Protein AF-A0A512NEH2-F1 (afdb_monomer_lite)

Sequence (293 aa):
MADIRLRAPLIRDGVRAAGVTNFAEALAQVFEDASITDDQGTSSPLAARLKNVLQTSADSFLPRMSHFSGIFADWTDNSGNGRRGDNGFKAYFQDFPKWPGSSMQVGHFMTAVDMGFQPSKLYNFVEGQKRLMLQPFYPGFRLPPLPDADSTTQPNWWTFGEVECVQLIVAHEQVPDSGVYGQEPTFWNMLTTLLAGVTQTDLDNFRKAFVGLGGGPQHDAGQASVLLSGVNVGTGPGNSREDLLLSLFGFKFGSMVRKGELSAIADGGNWIRVNLVDQTFTPITTAPGTAWA

Secondary structure (DSSP, 8-state):
-B-HHHHHHHHHHHHHHTT---HHHHHHHHHH-TTBPP-S-SSSHHHHHHHHHHHHH--SSSTTS--TTGGGHHHH---SS---TTTTB-GGG--TTT-TT---HHHHHHHHHHHHH-HHHHHHHHHHHHHHHTSTTSTT--PPPPPPTT-TTS-TT--HHHHHHHHHHHHHHHSPPPSSSS-SS-SHHHHHHHHTT--HHHHHHHHHHHHHT-SSS---HHHHHHHHTTS---SSTT--HHHHHHHHHHHHHHHHHHHTSS-SHHHHHHHHHHHTB-TTSPP----TT----

Structure (mmCIF, N/CA/C/O backbone):
data_AF-A0A512NEH2-F1
#
_entry.id   AF-A0A512NEH2-F1
#
loop_
_atom_site.group_PDB
_atom_site.id
_atom_site.type_symbol
_atom_site.label_atom_id
_atom_site.label_alt_id
_atom_site.label_comp_id
_atom_site.label_asym_id
_atom_site.label_entity_id
_atom_site.label_seq_id
_atom_site.pdbx_PDB_ins_code
_atom_site.Cartn_x
_atom_site.Cartn_y
_atom_site.Cartn_z
_atom_site.occupancy
_atom_site.B_iso_or_equiv
_atom_site.auth_seq_id
_atom_site.auth_comp_id
_atom_site.auth_asym_id
_atom_site.auth_atom_id
_atom_site.pdbx_PDB_model_num
ATOM 1 N N . MET A 1 1 ? 15.618 8.431 -22.771 1.00 53.84 1 MET A N 1
ATOM 2 C CA . MET A 1 1 ? 15.030 7.687 -21.639 1.00 53.84 1 MET A CA 1
ATOM 3 C C . MET A 1 1 ? 13.677 8.299 -21.321 1.00 53.84 1 MET A C 1
ATOM 5 O O . MET A 1 1 ? 13.505 9.477 -21.622 1.00 53.84 1 MET A O 1
ATOM 9 N N . ALA A 1 2 ? 12.719 7.517 -20.826 1.00 63.38 2 ALA A N 1
ATOM 10 C CA . ALA A 1 2 ? 11.322 7.937 -20.704 1.00 63.38 2 ALA A CA 1
ATOM 11 C C . ALA A 1 2 ? 10.872 8.020 -19.236 1.00 63.38 2 ALA A C 1
ATOM 13 O O . ALA A 1 2 ? 11.328 7.250 -18.398 1.00 63.38 2 ALA A O 1
ATOM 14 N N . ASP A 1 3 ? 9.961 8.949 -18.947 1.00 82.62 3 ASP A N 1
ATOM 15 C CA . ASP A 1 3 ? 9.284 9.070 -17.650 1.00 82.62 3 ASP A CA 1
ATOM 16 C C . ASP A 1 3 ? 8.296 7.900 -17.451 1.00 82.62 3 ASP A C 1
ATOM 18 O O . ASP A 1 3 ? 7.699 7.400 -18.410 1.00 82.62 3 ASP A O 1
ATOM 22 N N . ILE A 1 4 ? 8.080 7.497 -16.199 1.00 85.62 4 ILE A N 1
ATOM 23 C CA . ILE A 1 4 ? 7.019 6.586 -15.754 1.00 85.62 4 ILE A CA 1
ATOM 24 C C . ILE A 1 4 ? 5.663 6.972 -16.357 1.00 85.62 4 ILE A C 1
ATOM 26 O O . ILE A 1 4 ? 4.936 6.084 -16.797 1.00 85.62 4 ILE A O 1
ATOM 30 N N . ARG A 1 5 ? 5.344 8.273 -16.469 1.00 83.06 5 ARG A N 1
ATOM 31 C CA . ARG A 1 5 ? 4.089 8.747 -17.100 1.00 83.06 5 ARG A CA 1
ATOM 32 C C . ARG A 1 5 ? 3.915 8.274 -18.542 1.00 83.06 5 ARG A C 1
ATOM 34 O O . ARG A 1 5 ? 2.791 8.076 -18.988 1.00 83.06 5 ARG A O 1
ATOM 41 N N . LEU A 1 6 ? 5.017 8.107 -19.271 1.00 84.94 6 LEU A N 1
ATOM 42 C CA . LEU A 1 6 ? 5.015 7.639 -20.657 1.00 84.94 6 LEU A CA 1
ATOM 43 C C . LEU A 1 6 ? 5.086 6.113 -20.738 1.00 84.94 6 LEU A C 1
ATOM 45 O O . LEU A 1 6 ? 4.498 5.515 -21.635 1.00 84.94 6 LEU A O 1
ATOM 49 N N . ARG A 1 7 ? 5.812 5.472 -19.816 1.00 87.06 7 ARG A N 1
ATOM 50 C CA . ARG A 1 7 ? 6.056 4.024 -19.845 1.00 87.06 7 ARG A CA 1
ATOM 51 C C . ARG A 1 7 ? 4.917 3.200 -19.265 1.00 87.06 7 ARG A C 1
ATOM 53 O O . ARG A 1 7 ? 4.575 2.181 -19.856 1.00 87.06 7 ARG A O 1
ATOM 60 N N . ALA A 1 8 ? 4.299 3.642 -18.172 1.00 84.31 8 ALA A N 1
ATOM 61 C CA . ALA A 1 8 ? 3.211 2.903 -17.535 1.00 84.31 8 ALA A CA 1
ATOM 62 C C . ALA A 1 8 ? 2.031 2.621 -18.494 1.00 84.31 8 ALA A C 1
ATOM 64 O O . ALA A 1 8 ? 1.600 1.468 -18.548 1.00 84.31 8 ALA A O 1
ATOM 65 N N . PRO A 1 9 ? 1.569 3.574 -19.337 1.00 84.06 9 PRO A N 1
ATOM 66 C CA . PRO A 1 9 ? 0.549 3.287 -20.349 1.00 84.06 9 PRO A CA 1
ATOM 67 C C . PRO A 1 9 ? 0.983 2.256 -21.403 1.00 84.06 9 PRO A C 1
ATOM 69 O O . PRO A 1 9 ? 0.176 1.425 -21.805 1.00 84.06 9 PRO A O 1
ATOM 72 N N . LEU A 1 10 ? 2.252 2.265 -21.827 1.00 85.56 10 LEU A N 1
ATOM 73 C CA . LEU A 1 10 ? 2.765 1.311 -22.820 1.00 85.56 10 LEU A CA 1
ATOM 74 C C . LEU A 1 10 ? 2.873 -0.106 -22.248 1.00 85.56 10 LEU A C 1
ATOM 76 O O . LEU A 1 10 ? 2.458 -1.066 -22.890 1.00 85.56 10 LEU A O 1
ATOM 80 N N . ILE A 1 11 ? 3.393 -0.233 -21.024 1.00 84.62 11 ILE A N 1
ATOM 81 C CA . ILE A 1 11 ? 3.458 -1.506 -20.292 1.00 84.62 11 ILE A CA 1
ATOM 82 C C . ILE A 1 11 ? 2.048 -2.070 -20.116 1.00 84.62 11 ILE A C 1
ATOM 84 O O . ILE A 1 11 ? 1.789 -3.231 -20.430 1.00 84.62 11 ILE A O 1
ATOM 88 N N . ARG A 1 12 ? 1.114 -1.218 -19.684 1.00 79.06 12 ARG A N 1
ATOM 89 C CA . ARG A 1 12 ? -0.307 -1.547 -19.564 1.00 79.06 12 ARG A CA 1
ATOM 90 C C . ARG A 1 12 ? -0.871 -2.105 -20.869 1.00 79.06 12 ARG A C 1
ATOM 92 O O . ARG A 1 12 ? -1.517 -3.153 -20.860 1.00 79.06 12 ARG A O 1
ATOM 99 N N . ASP A 1 13 ? -0.662 -1.403 -21.978 1.00 81.62 13 ASP A N 1
ATOM 100 C CA . ASP A 1 13 ? -1.218 -1.793 -23.272 1.00 81.62 13 ASP A CA 1
ATOM 101 C C . ASP A 1 13 ? -0.591 -3.098 -23.777 1.00 81.62 13 ASP A C 1
ATOM 103 O O . ASP A 1 13 ? -1.309 -3.952 -24.300 1.00 81.62 13 ASP A O 1
ATOM 107 N N . GLY A 1 14 ? 0.701 -3.316 -23.513 1.00 81.75 14 GLY A N 1
ATOM 108 C CA . GLY A 1 14 ? 1.386 -4.583 -23.765 1.00 81.75 14 GLY A CA 1
ATOM 109 C C . GLY A 1 14 ? 0.787 -5.753 -22.979 1.00 81.75 14 GLY A C 1
ATOM 110 O O . GLY A 1 14 ? 0.429 -6.772 -23.573 1.00 81.75 14 GLY A O 1
ATOM 111 N N . VAL A 1 15 ? 0.591 -5.591 -21.664 1.00 78.12 15 VAL A N 1
ATOM 112 C CA . VAL A 1 15 ? -0.048 -6.607 -20.805 1.00 78.12 15 VAL A CA 1
ATOM 113 C C . VAL A 1 15 ? -1.498 -6.867 -21.226 1.00 78.12 15 VAL A C 1
ATOM 115 O O . VAL A 1 15 ? -1.953 -8.007 -21.211 1.00 78.12 15 VAL A O 1
ATOM 118 N N . ARG A 1 16 ? -2.236 -5.844 -21.673 1.00 75.69 16 ARG A N 1
ATOM 119 C CA . ARG A 1 16 ? -3.608 -6.016 -22.173 1.00 75.69 16 ARG A CA 1
ATOM 120 C C . ARG A 1 16 ? -3.657 -6.739 -23.523 1.00 75.69 16 ARG A C 1
ATOM 122 O O . ARG A 1 16 ? -4.509 -7.609 -23.701 1.00 75.69 16 ARG A O 1
ATOM 129 N N . ALA A 1 17 ? -2.792 -6.379 -24.473 1.00 74.75 17 ALA A N 1
ATOM 130 C CA . ALA A 1 17 ? -2.746 -6.969 -25.819 1.00 74.75 17 ALA A CA 1
ATOM 131 C C . ALA A 1 17 ? -2.452 -8.476 -25.785 1.00 74.75 17 ALA A C 1
ATOM 133 O O . ALA A 1 17 ? -2.918 -9.243 -26.622 1.00 74.75 17 ALA A O 1
ATOM 134 N N . ALA A 1 18 ? -1.750 -8.891 -24.743 1.00 70.56 18 ALA A N 1
ATOM 135 C CA . ALA A 1 18 ? -1.498 -10.258 -24.340 1.00 70.56 18 ALA A CA 1
ATOM 136 C C . ALA A 1 18 ? -2.747 -11.086 -23.951 1.00 70.56 18 ALA A C 1
ATOM 138 O O . ALA A 1 18 ? -2.633 -12.271 -23.640 1.00 70.56 18 ALA A O 1
ATOM 139 N N . GLY A 1 19 ? -3.944 -10.490 -23.969 1.00 59.41 19 GLY A N 1
ATOM 140 C CA . GLY A 1 19 ? -5.216 -11.187 -23.770 1.00 59.41 19 GLY A CA 1
ATOM 141 C C . GLY A 1 19 ? -5.632 -11.359 -22.309 1.00 59.41 19 GLY A C 1
ATOM 142 O O . GLY A 1 19 ? -6.679 -11.947 -22.044 1.00 59.41 19 GLY A O 1
ATOM 143 N N . VAL A 1 20 ? -4.868 -10.817 -21.357 1.00 62.72 20 VAL A N 1
ATOM 144 C CA . VAL A 1 20 ? -5.143 -10.956 -19.924 1.00 62.72 20 VAL A CA 1
ATOM 145 C C . VAL A 1 20 ? -5.002 -9.602 -19.242 1.00 62.72 20 VAL A C 1
ATOM 147 O O . VAL A 1 20 ? -3.975 -8.941 -19.318 1.00 62.72 20 VAL A O 1
ATOM 150 N N . THR A 1 21 ? -6.048 -9.160 -18.552 1.00 70.25 21 THR A N 1
ATOM 151 C CA . THR A 1 21 ? -5.930 -7.995 -17.671 1.00 70.25 21 THR A CA 1
ATOM 152 C C . THR A 1 21 ? -5.259 -8.467 -16.383 1.00 70.25 21 THR A C 1
ATOM 154 O O . THR A 1 21 ? -5.909 -9.152 -15.607 1.00 70.25 21 THR A O 1
ATOM 157 N N . ASN A 1 22 ? -3.966 -8.182 -16.200 1.00 81.19 22 ASN A N 1
ATOM 158 C CA . ASN A 1 22 ? -3.220 -8.529 -14.989 1.00 81.19 22 ASN A CA 1
ATOM 159 C C . ASN A 1 22 ? -2.513 -7.290 -14.435 1.00 81.19 22 ASN A C 1
ATOM 161 O O . ASN A 1 22 ? -1.450 -6.884 -14.909 1.00 81.19 22 ASN A O 1
ATOM 165 N N . PHE A 1 23 ? -3.141 -6.680 -13.438 1.00 81.94 23 PHE A N 1
ATOM 166 C CA . PHE A 1 23 ? -2.682 -5.425 -12.862 1.00 81.94 23 PHE A CA 1
ATOM 167 C C . PHE A 1 23 ? -1.385 -5.570 -12.064 1.00 81.94 23 PHE A C 1
ATOM 169 O O . PHE A 1 23 ? -0.467 -4.763 -12.218 1.00 81.94 23 PHE A O 1
ATOM 176 N N . ALA A 1 24 ? -1.289 -6.628 -11.260 1.00 87.69 24 ALA A N 1
ATOM 177 C CA . ALA A 1 24 ? -0.095 -6.929 -10.485 1.00 87.69 24 ALA A CA 1
ATOM 178 C C . ALA A 1 24 ? 1.120 -7.199 -11.395 1.00 87.69 24 ALA A C 1
ATOM 180 O O . ALA A 1 24 ? 2.220 -6.737 -11.099 1.00 87.69 24 ALA A O 1
ATOM 181 N N . GLU A 1 25 ? 0.928 -7.857 -12.544 1.00 89.50 25 GLU A N 1
ATOM 182 C CA . GLU A 1 25 ? 2.005 -8.062 -13.521 1.00 89.50 25 GLU A CA 1
ATOM 183 C C . GLU A 1 25 ? 2.464 -6.752 -14.167 1.00 89.50 25 GLU A C 1
ATOM 185 O O . GLU A 1 25 ? 3.663 -6.504 -14.260 1.00 89.50 25 GLU A O 1
ATOM 190 N N . ALA A 1 26 ? 1.544 -5.888 -14.600 1.00 88.19 26 ALA A N 1
ATOM 191 C CA . ALA A 1 26 ? 1.947 -4.602 -15.168 1.00 88.19 26 ALA A CA 1
ATOM 192 C C . ALA A 1 26 ? 2.693 -3.741 -14.141 1.00 88.19 26 ALA A C 1
ATOM 194 O O . ALA A 1 26 ? 3.680 -3.096 -14.490 1.00 88.19 26 ALA A O 1
ATOM 195 N N . LEU A 1 27 ? 2.280 -3.773 -12.869 1.00 89.38 27 LEU A N 1
ATOM 196 C CA . LEU A 1 27 ? 3.028 -3.131 -11.793 1.00 89.38 27 LEU A CA 1
ATOM 197 C C . LEU A 1 27 ? 4.438 -3.731 -11.659 1.00 89.38 27 LEU A C 1
ATOM 199 O O . LEU A 1 27 ? 5.404 -2.972 -11.604 1.00 89.38 27 LEU A O 1
ATOM 203 N N . ALA A 1 28 ? 4.585 -5.060 -11.677 1.00 92.06 28 ALA A N 1
ATOM 204 C CA . ALA A 1 28 ? 5.898 -5.711 -11.657 1.00 92.06 28 ALA A CA 1
ATOM 205 C C . ALA A 1 28 ? 6.789 -5.257 -12.831 1.00 92.06 28 ALA A C 1
ATOM 207 O O . ALA A 1 28 ? 7.960 -4.930 -12.631 1.00 92.06 28 ALA A O 1
ATOM 208 N N . GLN A 1 29 ? 6.223 -5.148 -14.035 1.00 92.19 29 GLN A N 1
ATOM 209 C CA . GLN A 1 29 ? 6.938 -4.668 -15.221 1.00 92.19 29 GLN A CA 1
ATOM 210 C C . GLN A 1 29 ? 7.327 -3.187 -15.131 1.00 92.19 29 GLN A C 1
ATOM 212 O O . GLN A 1 29 ? 8.392 -2.816 -15.618 1.00 92.19 29 GLN A O 1
ATOM 217 N N . VAL A 1 30 ? 6.530 -2.335 -14.473 1.00 91.19 30 VAL A N 1
ATOM 218 C CA . VAL A 1 30 ? 6.912 -0.933 -14.207 1.00 91.19 30 VAL A CA 1
ATOM 219 C C . VAL A 1 30 ? 8.170 -0.859 -13.343 1.00 91.19 30 VAL A C 1
ATOM 221 O O . VAL A 1 30 ? 9.023 0.001 -13.579 1.00 91.19 30 VAL A O 1
ATOM 224 N N . PHE A 1 31 ? 8.330 -1.756 -12.368 1.00 91.62 31 PHE A N 1
ATOM 225 C CA . PHE A 1 31 ? 9.572 -1.819 -11.600 1.00 91.62 31 PHE A CA 1
ATOM 226 C C . PHE A 1 31 ? 10.751 -2.234 -12.481 1.00 91.62 31 PHE A C 1
ATOM 228 O O . PHE A 1 31 ? 11.792 -1.593 -12.417 1.00 91.62 31 PHE A O 1
ATOM 235 N N . GLU A 1 32 ? 10.578 -3.237 -13.339 1.00 93.06 32 GLU A N 1
ATOM 236 C CA . GLU A 1 32 ? 11.661 -3.853 -14.120 1.00 93.06 32 GLU A CA 1
ATOM 237 C C . GLU A 1 32 ? 12.020 -3.139 -15.429 1.00 93.06 32 GLU A C 1
ATOM 239 O O . GLU A 1 32 ? 13.055 -3.446 -16.025 1.00 93.06 32 GLU A O 1
ATOM 244 N N . ASP A 1 33 ? 11.203 -2.192 -15.897 1.00 91.62 33 ASP A N 1
ATOM 245 C CA . ASP A 1 33 ? 11.455 -1.502 -17.160 1.00 91.62 33 ASP A CA 1
ATOM 246 C C . ASP A 1 33 ? 12.735 -0.651 -17.071 1.00 91.62 33 ASP A C 1
ATOM 248 O O . ASP A 1 33 ? 12.777 0.420 -16.452 1.00 91.62 33 ASP A O 1
ATOM 252 N N . ALA A 1 34 ? 13.784 -1.138 -17.737 1.00 91.12 34 ALA A N 1
ATOM 253 C CA . ALA A 1 34 ? 15.103 -0.519 -17.800 1.00 91.12 34 ALA A CA 1
ATOM 254 C C . ALA A 1 34 ? 15.134 0.810 -18.582 1.00 91.12 34 ALA A C 1
ATOM 256 O O . ALA A 1 34 ? 16.140 1.515 -18.551 1.00 91.12 34 ALA A O 1
ATOM 257 N N . SER A 1 35 ? 14.065 1.161 -19.305 1.00 89.88 35 SER A N 1
ATOM 258 C CA . SER A 1 35 ? 13.966 2.427 -20.045 1.00 89.88 35 SER A CA 1
ATOM 259 C C . SER A 1 35 ? 13.485 3.608 -19.194 1.00 89.88 35 SER A C 1
ATOM 261 O O . SER A 1 35 ? 13.600 4.761 -19.635 1.00 89.88 35 SER A O 1
ATOM 263 N N . ILE A 1 36 ? 12.964 3.327 -17.995 1.00 89.25 36 ILE A N 1
ATOM 264 C CA . ILE A 1 36 ? 12.589 4.330 -16.997 1.00 89.25 36 ILE A CA 1
ATOM 265 C C . ILE A 1 36 ? 13.854 4.824 -16.293 1.00 89.25 36 ILE A C 1
ATOM 267 O O . ILE A 1 36 ? 14.678 4.033 -15.833 1.00 89.25 36 ILE A O 1
ATOM 271 N N . THR A 1 37 ? 14.000 6.144 -16.207 1.00 88.81 37 THR A N 1
ATOM 272 C CA . THR A 1 37 ? 15.088 6.780 -15.457 1.00 88.81 37 THR A CA 1
ATOM 273 C C . THR A 1 37 ? 14.671 7.026 -14.018 1.00 88.81 37 THR A C 1
ATOM 275 O O . THR A 1 37 ? 13.623 7.619 -13.763 1.00 88.81 37 THR A O 1
ATOM 278 N N . ASP A 1 38 ? 15.537 6.621 -13.094 1.00 88.25 38 ASP A N 1
ATOM 279 C CA . ASP A 1 38 ? 15.338 6.833 -11.668 1.00 88.25 38 ASP A CA 1
ATOM 280 C C . ASP A 1 38 ? 16.172 8.006 -11.151 1.00 88.25 38 ASP A C 1
ATOM 282 O O . ASP A 1 38 ? 17.348 8.152 -11.511 1.00 88.25 38 ASP A O 1
ATOM 286 N N . ASP A 1 39 ? 15.574 8.814 -10.274 1.00 78.19 39 ASP A N 1
ATOM 287 C CA . ASP A 1 39 ? 16.255 9.937 -9.639 1.00 78.19 39 ASP A CA 1
ATOM 288 C C . ASP A 1 39 ? 17.344 9.401 -8.704 1.00 78.19 39 ASP A C 1
ATOM 290 O O . ASP A 1 39 ? 17.078 8.766 -7.679 1.00 78.19 39 ASP A O 1
ATOM 294 N N . GLN A 1 40 ? 18.600 9.661 -9.064 1.00 68.69 40 GLN A N 1
ATOM 295 C CA . GLN A 1 40 ? 19.764 9.219 -8.303 1.00 68.69 40 GLN A CA 1
ATOM 296 C C . GLN A 1 40 ? 19.865 10.048 -7.013 1.00 68.69 40 GLN A C 1
ATOM 298 O O . GLN A 1 40 ? 20.367 11.169 -7.012 1.00 68.69 40 GLN A O 1
ATOM 303 N N . GLY A 1 41 ? 19.338 9.524 -5.907 1.00 73.44 41 GLY A N 1
ATOM 304 C CA . GLY A 1 41 ? 19.369 10.217 -4.612 1.00 73.44 41 GLY A CA 1
ATOM 305 C C . GLY A 1 41 ? 18.762 9.440 -3.445 1.00 73.44 41 GLY A C 1
ATOM 306 O O . GLY A 1 41 ? 18.408 10.036 -2.430 1.00 73.44 41 GLY A O 1
ATOM 307 N N . THR A 1 42 ? 18.586 8.128 -3.587 1.00 81.12 42 THR A N 1
ATOM 308 C CA . THR A 1 42 ? 17.998 7.251 -2.566 1.00 81.12 42 THR A CA 1
ATOM 309 C C . THR A 1 42 ? 19.010 6.194 -2.114 1.00 81.12 42 THR A C 1
ATOM 311 O O . THR A 1 42 ? 20.119 6.108 -2.639 1.00 81.12 42 THR A O 1
ATOM 314 N N . SER A 1 43 ? 18.648 5.400 -1.105 1.00 86.50 43 SER A N 1
ATOM 315 C CA . SER A 1 43 ? 19.518 4.378 -0.509 1.00 86.50 43 SER A CA 1
ATOM 316 C C . SER A 1 43 ? 19.767 3.154 -1.401 1.00 86.50 43 SER A C 1
ATOM 318 O O . SER A 1 43 ? 20.696 2.397 -1.126 1.00 86.50 43 SER A O 1
ATOM 320 N N . SER A 1 44 ? 18.960 2.931 -2.445 1.00 94.50 44 SER A N 1
ATOM 321 C CA . SER A 1 44 ? 19.100 1.799 -3.371 1.00 94.50 44 SER A CA 1
ATOM 322 C C . SER A 1 44 ? 18.424 2.076 -4.725 1.00 94.50 44 SER A C 1
ATOM 324 O O . SER A 1 44 ? 17.511 2.906 -4.789 1.00 94.50 44 SER A O 1
ATOM 326 N N . PRO A 1 45 ? 18.801 1.363 -5.807 1.00 94.62 45 PRO A N 1
ATOM 327 C CA . PRO A 1 45 ? 18.113 1.461 -7.096 1.00 94.62 45 PRO A CA 1
ATOM 328 C C . PRO A 1 45 ? 16.602 1.223 -6.993 1.00 94.62 45 PRO A C 1
ATOM 330 O O . PRO A 1 45 ? 15.816 1.995 -7.537 1.00 94.62 45 PRO A O 1
ATOM 333 N N . LEU A 1 46 ? 16.178 0.207 -6.232 1.00 95.38 46 LEU A N 1
ATOM 334 C CA . LEU A 1 46 ? 14.756 -0.057 -6.020 1.00 95.38 46 LEU A CA 1
ATOM 335 C C . LEU A 1 46 ? 14.061 1.076 -5.255 1.00 95.38 46 LEU A C 1
ATOM 337 O O . LEU A 1 46 ? 12.939 1.439 -5.595 1.00 95.38 46 LEU A O 1
ATOM 341 N N . ALA A 1 47 ? 14.717 1.675 -4.256 1.00 95.69 47 ALA A N 1
ATOM 342 C CA . ALA A 1 47 ? 14.165 2.823 -3.541 1.00 95.69 47 ALA A CA 1
ATOM 343 C C . ALA A 1 47 ? 14.010 4.051 -4.456 1.00 95.69 47 ALA A C 1
ATOM 345 O O . ALA A 1 47 ? 13.051 4.806 -4.299 1.00 95.69 47 ALA A O 1
ATOM 346 N N . ALA A 1 48 ? 14.924 4.253 -5.414 1.00 93.81 48 ALA A N 1
ATOM 347 C CA . ALA A 1 48 ? 14.808 5.306 -6.428 1.00 93.81 48 ALA A CA 1
ATOM 348 C C . ALA A 1 48 ? 13.600 5.056 -7.344 1.00 93.81 48 ALA A C 1
ATOM 350 O O . ALA A 1 48 ? 12.740 5.928 -7.471 1.00 93.81 48 ALA A O 1
ATOM 351 N N . ARG A 1 49 ? 13.475 3.830 -7.876 1.00 94.25 49 ARG A N 1
ATOM 352 C CA . ARG A 1 49 ? 12.324 3.402 -8.686 1.00 94.25 49 ARG A CA 1
ATOM 353 C C . ARG A 1 49 ? 11.009 3.582 -7.951 1.00 94.25 49 ARG A C 1
ATOM 355 O O . ARG A 1 49 ? 10.090 4.203 -8.479 1.00 94.25 49 ARG A O 1
ATOM 362 N N . LEU A 1 50 ? 10.923 3.080 -6.721 1.00 93.75 50 LEU A N 1
ATOM 363 C CA . LEU A 1 50 ? 9.713 3.185 -5.917 1.00 93.75 50 LEU A CA 1
ATOM 364 C C . LEU A 1 50 ? 9.339 4.649 -5.666 1.00 93.75 50 LEU A C 1
ATOM 366 O O . LEU A 1 50 ? 8.182 5.021 -5.836 1.00 93.75 50 LEU A O 1
ATOM 370 N N . LYS A 1 51 ? 10.309 5.497 -5.309 1.00 91.19 51 LYS A N 1
ATOM 371 C CA . LYS A 1 51 ? 10.066 6.928 -5.104 1.00 91.19 51 LYS A CA 1
ATOM 372 C C . LYS A 1 51 ? 9.492 7.587 -6.358 1.00 91.19 51 LYS A C 1
ATOM 374 O O . LYS A 1 51 ? 8.496 8.297 -6.238 1.00 91.19 51 LYS A O 1
ATOM 379 N N . ASN A 1 52 ? 10.068 7.319 -7.528 1.00 89.81 52 ASN A N 1
ATOM 380 C CA . ASN A 1 52 ? 9.581 7.873 -8.788 1.00 89.81 52 ASN A CA 1
ATOM 381 C C . ASN A 1 52 ? 8.165 7.367 -9.100 1.00 89.81 52 ASN A C 1
ATOM 383 O O . ASN A 1 52 ? 7.298 8.165 -9.446 1.00 89.81 52 ASN A O 1
ATOM 387 N N . VAL A 1 53 ? 7.890 6.069 -8.909 1.00 89.69 53 VAL A N 1
ATOM 388 C CA . VAL A 1 53 ? 6.542 5.498 -9.094 1.00 89.69 53 VAL A CA 1
ATOM 389 C C . VAL A 1 53 ? 5.526 6.205 -8.198 1.00 89.69 53 VAL A C 1
ATOM 391 O O . VAL A 1 53 ? 4.476 6.623 -8.686 1.00 89.69 53 VAL A O 1
ATOM 394 N N . LEU A 1 54 ? 5.840 6.382 -6.913 1.00 88.50 54 LEU A N 1
ATOM 395 C CA . LEU A 1 54 ? 4.963 7.041 -5.941 1.00 88.50 54 LEU A CA 1
ATOM 396 C C . LEU A 1 54 ? 4.755 8.527 -6.261 1.00 88.50 54 LEU A C 1
ATOM 398 O O . LEU A 1 54 ? 3.631 9.012 -6.233 1.00 88.50 54 LEU A O 1
ATOM 402 N N . GLN A 1 55 ? 5.812 9.257 -6.626 1.00 85.50 55 GLN A N 1
ATOM 403 C CA . GLN A 1 55 ? 5.707 10.669 -7.015 1.00 85.50 55 GLN A CA 1
ATOM 404 C C . GLN A 1 55 ? 4.866 10.859 -8.274 1.00 85.50 55 GLN A C 1
ATOM 406 O O . GLN A 1 55 ? 4.077 11.797 -8.356 1.00 85.50 55 GLN A O 1
ATOM 411 N N . THR A 1 56 ? 5.011 9.963 -9.245 1.00 84.31 56 THR A N 1
ATOM 412 C CA . THR A 1 56 ? 4.215 10.001 -10.468 1.00 84.31 56 THR A CA 1
ATOM 413 C C . THR A 1 56 ? 2.765 9.585 -10.224 1.00 84.31 56 THR A C 1
ATOM 415 O O . THR A 1 56 ? 1.874 10.084 -10.905 1.00 84.31 56 THR A O 1
ATOM 418 N N . SER A 1 57 ? 2.539 8.720 -9.233 1.00 80.31 57 SER A N 1
ATOM 419 C CA . SER A 1 57 ? 1.216 8.268 -8.788 1.00 80.31 57 SER A CA 1
ATOM 420 C C . SER A 1 57 ? 0.510 9.248 -7.848 1.00 80.31 57 SER A C 1
ATOM 422 O O . SER A 1 57 ? -0.663 9.049 -7.558 1.00 80.31 57 SER A O 1
ATOM 424 N N . ALA A 1 58 ? 1.194 10.282 -7.349 1.00 75.00 58 ALA A N 1
ATOM 425 C CA . ALA A 1 58 ? 0.569 11.298 -6.513 1.00 75.00 58 ALA A CA 1
ATOM 426 C C . ALA A 1 58 ? -0.438 12.104 -7.342 1.00 75.00 58 ALA A C 1
ATOM 428 O O . ALA A 1 58 ? -0.102 12.639 -8.405 1.00 75.00 58 ALA A O 1
ATOM 429 N N . ASP A 1 59 ? -1.674 12.183 -6.855 1.00 66.31 59 ASP A N 1
ATOM 430 C CA . ASP A 1 59 ? -2.707 12.969 -7.510 1.00 66.31 59 ASP A CA 1
ATOM 431 C C . ASP A 1 59 ? -2.516 14.471 -7.235 1.00 66.31 59 ASP A C 1
ATOM 433 O O . ASP A 1 59 ? -1.714 14.909 -6.403 1.00 66.31 59 ASP A O 1
ATOM 437 N N . SER A 1 60 ? -3.238 15.300 -7.987 1.00 60.06 60 SER A N 1
ATOM 438 C CA . SER A 1 60 ? -3.235 16.749 -7.776 1.00 60.06 60 SER A CA 1
ATOM 439 C C . SER A 1 60 ? -4.020 17.170 -6.530 1.00 60.06 60 SER A C 1
ATOM 441 O O . SER A 1 60 ? -3.849 18.301 -6.073 1.00 60.06 60 SER A O 1
ATOM 443 N N . PHE A 1 61 ? -4.877 16.292 -5.996 1.00 58.00 61 PHE A N 1
ATOM 444 C CA . PHE A 1 61 ? -5.788 16.589 -4.892 1.00 58.00 61 PHE A CA 1
ATOM 445 C C . PHE A 1 61 ? -5.071 16.543 -3.536 1.00 58.00 61 PHE A C 1
ATOM 447 O O . PHE A 1 61 ? -5.229 17.444 -2.712 1.00 58.00 61 PHE A O 1
ATOM 454 N N . LEU A 1 62 ? -4.199 15.555 -3.335 1.00 63.16 62 LEU A N 1
ATOM 455 C CA . LEU A 1 62 ? -3.297 15.414 -2.201 1.00 63.16 62 LEU A CA 1
ATOM 456 C C . LEU A 1 62 ? -1.865 15.244 -2.724 1.00 63.16 62 LEU A C 1
ATOM 458 O O . LEU A 1 62 ? -1.303 14.155 -2.631 1.00 63.16 62 LEU A O 1
ATOM 462 N N . PRO A 1 63 ? -1.182 16.330 -3.146 1.00 59.25 63 PRO A N 1
ATOM 463 C CA . PRO A 1 63 ? 0.158 16.270 -3.756 1.00 59.25 63 PRO A CA 1
ATOM 464 C C . PRO A 1 63 ? 1.260 15.712 -2.831 1.00 59.25 63 PRO A C 1
ATOM 466 O O . PRO A 1 63 ? 2.437 15.666 -3.187 1.00 59.25 63 PRO A O 1
ATOM 469 N N . ARG A 1 64 ? 0.899 15.319 -1.604 1.00 63.16 64 ARG A N 1
ATOM 470 C CA . ARG A 1 64 ? 1.760 14.712 -0.586 1.00 63.16 64 ARG A CA 1
ATOM 471 C C . ARG A 1 64 ? 1.402 13.257 -0.274 1.00 63.16 64 ARG A C 1
ATOM 473 O O . ARG A 1 64 ? 2.059 12.672 0.580 1.00 63.16 64 ARG A O 1
ATOM 480 N N . MET A 1 65 ? 0.430 12.654 -0.948 1.00 63.88 65 MET A N 1
ATOM 481 C CA . MET A 1 65 ? 0.089 11.241 -0.804 1.00 63.88 65 MET A CA 1
ATOM 482 C C . MET A 1 65 ? -0.099 10.607 -2.175 1.00 63.88 65 MET A C 1
ATOM 484 O O . MET A 1 65 ? -0.676 11.208 -3.074 1.00 63.88 65 MET A O 1
ATOM 488 N N . SER A 1 66 ? 0.399 9.385 -2.331 1.00 63.03 66 SER A N 1
ATOM 489 C CA . SER A 1 66 ? 0.058 8.558 -3.487 1.00 63.03 66 SER A CA 1
ATOM 490 C C . SER A 1 66 ? -1.385 8.091 -3.291 1.00 63.03 66 SER A C 1
ATOM 492 O O . SER A 1 66 ? -1.646 7.168 -2.515 1.00 63.03 66 SER A O 1
ATOM 494 N N . HIS A 1 67 ? -2.325 8.826 -3.883 1.00 62.00 67 HIS A N 1
ATOM 495 C CA . HIS A 1 67 ? -3.750 8.527 -3.805 1.00 62.00 67 HIS A CA 1
ATOM 496 C C . HIS A 1 67 ? -4.116 7.415 -4.794 1.00 62.00 67 HIS A C 1
ATOM 498 O O . HIS A 1 67 ? -3.354 7.135 -5.724 1.00 62.00 67 HIS A O 1
ATOM 504 N N . PHE A 1 68 ? -5.249 6.761 -4.524 1.00 59.53 68 PHE A N 1
ATOM 505 C CA . PHE A 1 68 ? -5.719 5.541 -5.169 1.00 59.53 68 PHE A CA 1
ATOM 506 C C . PHE A 1 68 ? -5.517 5.569 -6.680 1.00 59.53 68 PHE A C 1
ATOM 508 O O . PHE A 1 68 ? -5.648 6.602 -7.335 1.00 59.53 68 PHE A O 1
ATOM 515 N N . SER A 1 69 ? -5.119 4.396 -7.169 1.00 56.16 69 SER A N 1
ATOM 516 C CA . SER A 1 69 ? -4.854 4.030 -8.558 1.00 56.16 69 SER A CA 1
ATOM 517 C C . SER A 1 69 ? -3.727 4.778 -9.291 1.00 56.16 69 SER A C 1
ATOM 519 O O . SER A 1 69 ? -3.049 4.133 -10.087 1.00 56.16 69 SER A O 1
ATOM 521 N N . GLY A 1 70 ? -3.388 6.034 -8.983 1.00 65.69 70 GLY A N 1
ATOM 522 C CA . GLY A 1 70 ? -2.149 6.700 -9.426 1.00 65.69 70 GLY A CA 1
ATOM 523 C C . GLY A 1 70 ? -1.845 6.581 -10.931 1.00 65.69 70 GLY A C 1
ATOM 524 O O . GLY A 1 70 ? -2.675 6.918 -11.772 1.00 65.69 70 GLY A O 1
ATOM 525 N N . ILE A 1 71 ? -0.669 6.043 -11.299 1.00 69.62 71 ILE A N 1
ATOM 526 C CA . ILE A 1 71 ? -0.299 5.745 -12.710 1.00 69.62 71 ILE A CA 1
ATOM 527 C C . ILE A 1 71 ? -1.225 4.735 -13.416 1.00 69.62 71 ILE A C 1
ATOM 529 O O . ILE A 1 71 ? -1.080 4.487 -14.614 1.00 69.62 71 ILE A O 1
ATOM 533 N N . PHE A 1 72 ? -2.173 4.160 -12.683 1.00 68.69 72 PHE A N 1
ATOM 534 C CA . PHE A 1 72 ? -3.196 3.236 -13.147 1.00 68.69 72 PHE A CA 1
ATOM 535 C C . PHE A 1 72 ? -4.627 3.776 -13.001 1.00 68.69 72 PHE A C 1
ATOM 537 O O . PHE A 1 72 ? -5.547 3.006 -13.259 1.00 68.69 72 PHE A O 1
ATOM 544 N N . ALA A 1 73 ? -4.835 5.058 -12.663 1.00 61.41 73 ALA A N 1
ATOM 545 C CA . ALA A 1 73 ? -6.166 5.660 -12.472 1.00 61.41 73 ALA A CA 1
ATOM 546 C C . ALA A 1 73 ? -7.128 5.406 -13.652 1.00 61.41 73 ALA A C 1
ATOM 548 O O . ALA A 1 73 ? -8.244 4.940 -13.474 1.00 61.41 73 ALA A O 1
ATOM 549 N N . ASP A 1 74 ? -6.672 5.490 -14.901 1.00 60.28 74 ASP A N 1
ATOM 550 C CA . ASP A 1 74 ? -7.537 5.188 -16.061 1.00 60.28 74 ASP A CA 1
ATOM 551 C C . ASP A 1 74 ? -7.721 3.687 -16.351 1.00 60.28 74 ASP A C 1
ATOM 553 O O . ASP A 1 74 ? -8.448 3.285 -17.270 1.00 60.28 74 ASP A O 1
ATOM 557 N N . TRP A 1 75 ? -7.004 2.835 -15.626 1.00 61.53 75 TRP A N 1
ATOM 558 C CA . TRP A 1 75 ? -7.005 1.392 -15.817 1.00 61.53 75 TRP A CA 1
ATOM 559 C C . TRP A 1 75 ? -7.917 0.690 -14.815 1.00 61.53 75 TRP A C 1
ATOM 561 O O . TRP A 1 75 ? -8.608 -0.258 -15.188 1.00 61.53 75 TRP A O 1
ATOM 571 N N . THR A 1 76 ? -7.959 1.197 -13.588 1.00 55.84 76 THR A N 1
ATOM 572 C CA . THR A 1 76 ? -8.849 0.762 -12.512 1.00 55.84 76 THR A CA 1
ATOM 573 C C . THR A 1 76 ? -10.210 1.460 -12.581 1.00 55.84 76 THR A C 1
ATOM 575 O O . THR A 1 76 ? -11.220 0.819 -12.314 1.00 55.84 76 THR A O 1
ATOM 578 N N . ASP A 1 77 ? -10.289 2.720 -13.025 1.00 51.62 77 ASP A N 1
ATOM 579 C CA . ASP A 1 77 ? -11.482 3.553 -12.768 1.00 51.62 77 ASP A CA 1
ATOM 580 C C . ASP A 1 77 ? -12.446 3.636 -13.967 1.00 51.62 77 ASP A C 1
ATOM 582 O O . ASP A 1 77 ? -13.546 4.191 -13.871 1.00 51.62 77 ASP A O 1
ATOM 586 N N . ASN A 1 78 ? -12.083 3.047 -15.115 1.00 47.53 78 ASN A N 1
ATOM 587 C CA . ASN A 1 78 ? -12.943 3.033 -16.299 1.00 47.53 78 ASN A CA 1
ATOM 588 C C . ASN A 1 78 ? -14.134 2.071 -16.121 1.00 47.53 78 ASN A C 1
ATOM 590 O O . ASN A 1 78 ? -14.104 0.892 -16.473 1.00 47.53 78 ASN A O 1
ATOM 594 N N . SER A 1 79 ? -15.209 2.658 -15.599 1.00 42.88 79 SER A N 1
ATOM 595 C CA . SER A 1 79 ? -16.543 2.164 -15.227 1.00 42.88 79 SER A CA 1
ATOM 596 C C . SER A 1 79 ? -17.380 1.435 -16.300 1.00 42.88 79 SER A C 1
ATOM 598 O O . SER A 1 79 ? -18.586 1.257 -16.118 1.00 42.88 79 SER A O 1
ATOM 600 N N . GLY A 1 80 ? -16.783 0.963 -17.397 1.00 45.66 80 GLY A N 1
ATOM 601 C CA . GLY A 1 80 ? -17.484 0.164 -18.407 1.00 45.66 80 GLY A CA 1
ATOM 602 C C . GLY A 1 80 ? -17.862 -1.247 -17.924 1.00 45.66 80 GLY A C 1
ATOM 603 O O . GLY A 1 80 ? -17.362 -1.726 -16.908 1.00 45.66 80 GLY A O 1
ATOM 604 N N . ASN A 1 81 ? -18.693 -1.956 -18.704 1.00 41.12 81 ASN A N 1
ATOM 605 C CA . ASN A 1 81 ? -19.183 -3.339 -18.479 1.00 41.12 81 ASN A CA 1
ATOM 606 C C . ASN A 1 81 ? -18.088 -4.435 -18.338 1.00 41.12 81 ASN A C 1
ATOM 608 O O . ASN A 1 81 ? -18.391 -5.624 -18.370 1.00 41.12 81 ASN A O 1
ATOM 612 N N . GLY A 1 82 ? -16.816 -4.059 -18.200 1.00 49.75 82 GLY A N 1
ATOM 613 C CA . GLY A 1 82 ? -15.666 -4.939 -18.012 1.00 49.75 82 GLY A CA 1
ATOM 614 C C . GLY A 1 82 ? -14.828 -4.541 -16.800 1.00 49.75 82 GLY A C 1
ATOM 615 O O . GLY A 1 82 ? -13.608 -4.469 -16.929 1.00 49.75 82 GLY A O 1
ATOM 616 N N . ARG A 1 83 ? -15.468 -4.260 -15.655 1.00 55.28 83 ARG A N 1
ATOM 617 C CA . ARG A 1 83 ? -14.800 -4.026 -14.363 1.00 55.28 83 ARG A CA 1
ATOM 618 C C . ARG A 1 83 ? -13.907 -5.228 -14.033 1.00 55.28 83 ARG A C 1
ATOM 620 O O . ARG A 1 83 ? -14.394 -6.349 -13.927 1.00 55.28 83 ARG A O 1
ATOM 627 N N . ARG A 1 84 ? -12.592 -5.000 -14.001 1.00 58.81 84 ARG A N 1
ATOM 628 C CA . ARG A 1 84 ? -11.549 -6.043 -13.957 1.00 58.81 84 ARG A CA 1
ATOM 629 C C . ARG A 1 84 ? -10.406 -5.709 -12.994 1.00 58.81 84 ARG A C 1
ATOM 631 O O . ARG A 1 84 ? -9.384 -6.372 -13.082 1.00 58.81 84 ARG A O 1
ATOM 638 N N . GLY A 1 85 ? -10.530 -4.689 -12.139 1.00 61.56 85 GLY A N 1
ATOM 639 C CA . GLY A 1 85 ? -9.407 -4.177 -11.331 1.00 61.56 85 GLY A CA 1
ATOM 640 C C . GLY A 1 85 ? -8.772 -5.191 -10.370 1.00 61.56 85 GLY A C 1
ATOM 641 O O . GLY A 1 85 ? -7.599 -5.058 -10.037 1.00 61.56 85 GLY A O 1
ATOM 642 N N . ASP A 1 86 ? -9.502 -6.253 -10.033 1.00 70.62 86 ASP A N 1
ATOM 643 C CA . ASP A 1 86 ? -9.021 -7.382 -9.227 1.00 70.62 86 ASP A CA 1
ATOM 644 C C . ASP A 1 86 ? -8.238 -8.424 -10.050 1.00 70.62 86 ASP A C 1
ATOM 646 O O . ASP A 1 86 ? -7.530 -9.276 -9.507 1.00 70.62 86 ASP A O 1
ATOM 650 N N . ASN A 1 87 ? -8.351 -8.394 -11.381 1.00 75.88 87 ASN A N 1
ATOM 651 C CA . ASN A 1 87 ? -7.802 -9.447 -12.223 1.00 75.88 87 ASN A CA 1
ATOM 652 C C . ASN A 1 87 ? -6.269 -9.454 -12.198 1.00 75.88 87 ASN A C 1
ATOM 654 O O . ASN A 1 87 ? -5.594 -8.439 -12.397 1.00 75.88 87 ASN A O 1
ATOM 658 N N . GLY A 1 88 ? -5.724 -10.657 -12.028 1.00 79.44 88 GLY A N 1
ATOM 659 C CA . GLY A 1 88 ? -4.288 -10.899 -11.953 1.00 79.44 88 GLY A CA 1
ATOM 660 C C . GLY A 1 88 ? -3.731 -10.895 -10.535 1.00 79.44 88 GLY A C 1
ATOM 661 O O . GLY A 1 88 ? -2.639 -11.423 -10.335 1.00 79.44 88 GLY A O 1
ATOM 662 N N . PHE A 1 89 ? -4.480 -10.392 -9.551 1.00 88.56 89 PHE A N 1
ATOM 663 C CA . PHE A 1 89 ? -4.173 -10.637 -8.146 1.00 88.56 89 PHE A CA 1
ATOM 664 C C . PHE A 1 89 ? -4.572 -12.058 -7.749 1.00 88.56 89 PHE A C 1
ATOM 666 O O . PHE A 1 89 ? -5.514 -12.622 -8.303 1.00 88.56 89 PHE A O 1
ATOM 673 N N . LYS A 1 90 ? -3.889 -12.647 -6.768 1.00 91.38 90 LYS A N 1
ATOM 674 C CA . LYS A 1 90 ? -4.327 -13.906 -6.151 1.00 91.38 90 LYS A CA 1
ATOM 675 C C . LYS A 1 90 ? -5.724 -13.754 -5.556 1.00 91.38 90 LYS A C 1
ATOM 677 O O . LYS A 1 90 ? -6.049 -12.708 -5.010 1.00 91.38 90 LYS A O 1
ATOM 682 N N . ALA A 1 91 ? -6.508 -14.832 -5.591 1.00 89.62 91 ALA A N 1
ATOM 683 C CA . ALA A 1 91 ? -7.919 -14.832 -5.195 1.00 89.62 91 ALA A CA 1
ATOM 684 C C . ALA A 1 91 ? -8.206 -14.230 -3.803 1.00 89.62 91 ALA A C 1
ATOM 686 O O . ALA A 1 91 ? -9.253 -13.635 -3.606 1.00 89.62 91 ALA A O 1
ATOM 687 N N . TYR A 1 92 ? -7.282 -14.346 -2.845 1.00 91.94 92 TYR A N 1
ATOM 688 C CA . TYR A 1 92 ? -7.446 -13.795 -1.491 1.00 91.94 92 TYR A CA 1
ATOM 689 C C . TYR A 1 92 ? -7.169 -12.281 -1.373 1.00 91.94 92 TYR A C 1
ATOM 691 O O . TYR A 1 92 ? -7.229 -11.735 -0.275 1.00 91.94 92 TYR A O 1
ATOM 699 N N . PHE A 1 93 ? -6.833 -11.622 -2.481 1.00 93.19 93 PHE A N 1
ATOM 700 C CA . PHE A 1 93 ? -6.748 -10.165 -2.624 1.00 93.19 93 PHE A CA 1
ATOM 701 C C . PHE A 1 93 ? -7.830 -9.621 -3.571 1.00 93.19 93 PHE A C 1
ATOM 703 O O . PHE A 1 93 ? -7.741 -8.480 -3.998 1.00 93.19 93 PHE A O 1
ATOM 710 N N . GLN A 1 94 ? -8.782 -10.452 -4.002 1.00 88.56 94 GLN A N 1
ATOM 711 C CA . GLN A 1 94 ? -9.842 -10.025 -4.910 1.00 88.56 94 GLN A CA 1
ATOM 712 C C . GLN A 1 94 ? -11.119 -9.788 -4.116 1.00 88.56 94 GLN A C 1
ATOM 714 O O . GLN A 1 94 ? -11.586 -10.678 -3.409 1.00 88.56 94 GLN A O 1
ATOM 719 N N . ASP A 1 95 ? -11.722 -8.623 -4.296 1.00 83.06 95 ASP A N 1
ATOM 720 C CA . ASP A 1 95 ? -13.006 -8.278 -3.700 1.00 83.06 95 ASP A CA 1
ATOM 721 C C . ASP A 1 95 ? -14.188 -8.937 -4.406 1.00 83.06 95 ASP A C 1
ATOM 723 O O . ASP A 1 95 ? -15.299 -9.005 -3.872 1.00 83.06 95 ASP A O 1
ATOM 727 N N . PHE A 1 96 ? -14.006 -9.403 -5.636 1.00 76.94 96 PHE A N 1
ATOM 728 C CA . PHE A 1 96 ? -15.044 -10.124 -6.352 1.00 76.94 96 PHE A CA 1
ATOM 729 C C . PHE A 1 96 ? -15.344 -11.498 -5.706 1.00 76.94 96 PHE A C 1
ATOM 731 O O . PHE A 1 96 ? -14.425 -12.263 -5.425 1.00 76.94 96 PHE A O 1
ATOM 738 N N . PRO A 1 97 ? -16.625 -11.897 -5.526 1.00 76.06 97 PRO A N 1
ATOM 739 C CA . PRO A 1 97 ? -17.855 -11.223 -5.951 1.00 76.06 97 PRO A CA 1
ATOM 740 C C . PRO A 1 97 ? -18.481 -10.312 -4.885 1.00 76.06 97 PRO A C 1
ATOM 742 O O . PRO A 1 97 ? -19.590 -9.825 -5.103 1.00 76.06 97 PRO A O 1
ATOM 745 N N . LYS A 1 98 ? -17.832 -10.107 -3.732 1.00 78.31 98 LYS A N 1
ATOM 746 C CA . LYS A 1 98 ? -18.356 -9.291 -2.624 1.00 78.31 98 LYS A CA 1
ATOM 747 C C . LYS A 1 98 ? -18.603 -7.849 -3.069 1.00 78.31 98 LYS A C 1
ATOM 749 O O . LYS A 1 98 ? -19.689 -7.323 -2.828 1.00 78.31 98 LYS A O 1
ATOM 754 N N . TRP A 1 99 ? -17.652 -7.259 -3.792 1.00 79.06 99 TRP A N 1
ATOM 755 C CA . TRP A 1 99 ? -17.778 -5.924 -4.373 1.00 79.06 99 TRP A CA 1
ATOM 756 C C . TRP A 1 99 ? -17.524 -5.965 -5.887 1.00 79.06 99 TRP A C 1
ATOM 758 O O . TRP A 1 99 ? -16.440 -5.627 -6.344 1.00 79.06 99 TRP A O 1
ATOM 768 N N . PRO A 1 100 ? -18.527 -6.304 -6.724 1.00 69.25 100 PRO A N 1
ATOM 769 C CA . PRO A 1 100 ? -18.365 -6.397 -8.185 1.00 69.25 100 PRO A CA 1
ATOM 770 C C . PRO A 1 100 ? -18.005 -5.073 -8.880 1.00 69.25 100 PRO A C 1
ATOM 772 O O . PRO A 1 100 ? -17.787 -5.029 -10.091 1.00 69.25 100 PRO A O 1
ATOM 775 N N . GLY A 1 101 ? -18.044 -3.969 -8.131 1.00 63.91 101 GLY A N 1
ATOM 776 C CA . GLY A 1 101 ? -17.600 -2.652 -8.558 1.00 63.91 101 GLY A CA 1
ATOM 777 C C . GLY A 1 101 ? -16.202 -2.265 -8.099 1.00 63.91 101 GLY A C 1
ATOM 778 O O . GLY A 1 101 ? -15.732 -1.237 -8.577 1.00 63.91 101 GLY A O 1
ATOM 779 N N . SER A 1 102 ? -15.576 -3.047 -7.215 1.00 70.81 102 SER A N 1
ATOM 780 C CA . SER A 1 102 ? -14.217 -2.785 -6.756 1.00 70.81 102 SER A CA 1
ATOM 781 C C . SER A 1 102 ? -13.254 -2.991 -7.912 1.00 70.81 102 SER A C 1
ATOM 783 O O . SER A 1 102 ? -13.369 -3.921 -8.718 1.00 70.81 102 SER A O 1
ATOM 785 N N . SER A 1 103 ? -12.356 -2.034 -8.061 1.00 69.88 103 SER A N 1
ATOM 786 C CA . SER A 1 103 ? -11.338 -2.070 -9.095 1.00 69.88 103 SER A CA 1
ATOM 787 C C . SER A 1 103 ? -10.029 -1.440 -8.645 1.00 69.88 103 SER A C 1
ATOM 789 O O . SER A 1 103 ? -9.121 -1.279 -9.455 1.00 69.88 103 SER A O 1
ATOM 791 N N . MET A 1 104 ? -9.909 -1.109 -7.359 1.00 76.25 104 MET A N 1
ATOM 792 C CA . MET A 1 104 ? -8.831 -0.279 -6.832 1.00 76.25 104 MET A CA 1
ATOM 793 C C . MET A 1 104 ? -7.746 -1.079 -6.108 1.00 76.25 104 MET A C 1
ATOM 795 O O . MET A 1 104 ? -6.942 -0.471 -5.410 1.00 76.25 104 MET A O 1
ATOM 799 N N . GLN A 1 105 ? -7.642 -2.401 -6.302 1.00 83.06 105 GLN A N 1
ATOM 800 C CA . GLN A 1 105 ? -6.647 -3.248 -5.617 1.00 83.06 105 GLN A CA 1
ATOM 801 C C . GLN A 1 105 ? -5.212 -2.713 -5.754 1.00 83.06 105 GLN A C 1
ATOM 803 O O . GLN A 1 105 ? -4.468 -2.599 -4.780 1.00 83.06 105 GLN A O 1
ATOM 808 N N . VAL A 1 106 ? -4.821 -2.260 -6.952 1.00 83.50 106 VAL A N 1
ATOM 809 C CA . VAL A 1 106 ? -3.516 -1.595 -7.139 1.00 83.50 106 VAL A CA 1
ATOM 810 C C . VAL A 1 106 ? -3.409 -0.305 -6.328 1.00 83.50 106 VAL A C 1
ATOM 812 O O . VAL A 1 106 ? -2.347 -0.015 -5.786 1.00 83.50 106 VAL A O 1
ATOM 815 N N . GLY A 1 107 ? -4.494 0.464 -6.240 1.00 81.50 107 GLY A N 1
ATOM 816 C CA . GLY A 1 107 ? -4.588 1.648 -5.394 1.00 81.50 107 GLY A CA 1
ATOM 817 C C . GLY A 1 107 ? -4.374 1.317 -3.919 1.00 81.50 107 GLY A C 1
ATOM 818 O O . GLY A 1 107 ? -3.455 1.876 -3.328 1.00 81.50 107 GLY A O 1
ATOM 819 N N . HIS A 1 108 ? -5.128 0.361 -3.363 1.00 85.00 108 HIS A N 1
ATOM 820 C CA . HIS A 1 108 ? -4.969 -0.103 -1.976 1.00 85.00 108 HIS A CA 1
ATOM 821 C C . HIS A 1 108 ? -3.524 -0.525 -1.695 1.00 85.00 108 HIS A C 1
ATOM 823 O O . HIS A 1 108 ? -2.889 -0.029 -0.759 1.00 85.00 108 HIS A O 1
ATOM 829 N N . PHE A 1 109 ? -2.960 -1.368 -2.568 1.00 91.81 109 PHE A N 1
ATOM 830 C CA . PHE A 1 109 ? -1.570 -1.795 -2.459 1.00 91.81 109 PHE A CA 1
ATOM 831 C C . PHE A 1 109 ? -0.604 -0.602 -2.465 1.00 91.81 109 PHE A C 1
ATOM 833 O O . PHE A 1 109 ? 0.186 -0.446 -1.535 1.00 91.81 109 PHE A O 1
ATOM 840 N N . MET A 1 110 ? -0.660 0.259 -3.485 1.00 90.12 110 MET A N 1
ATOM 841 C CA . MET A 1 110 ? 0.310 1.343 -3.674 1.00 90.12 110 MET A CA 1
ATOM 842 C C . MET A 1 110 ? 0.201 2.440 -2.615 1.00 90.12 110 MET A C 1
ATOM 844 O O . MET A 1 110 ? 1.225 2.990 -2.201 1.00 90.12 110 MET A O 1
ATOM 848 N N . THR A 1 111 ? -1.004 2.726 -2.125 1.00 88.00 111 THR A N 1
ATOM 849 C CA . THR A 1 111 ? -1.202 3.632 -0.994 1.00 88.00 111 THR A CA 1
ATOM 850 C C . THR A 1 111 ? -0.531 3.065 0.259 1.00 88.00 111 THR A C 1
ATOM 852 O O . THR A 1 111 ? 0.252 3.770 0.897 1.00 88.00 111 THR A O 1
ATOM 855 N N . ALA A 1 112 ? -0.716 1.777 0.569 1.00 92.94 112 ALA A N 1
ATOM 856 C CA . ALA A 1 112 ? -0.033 1.145 1.697 1.00 92.94 112 ALA A CA 1
ATOM 857 C C . ALA A 1 112 ? 1.494 1.035 1.500 1.00 92.94 112 ALA A C 1
ATOM 859 O O . ALA A 1 112 ? 2.252 1.155 2.467 1.00 92.94 112 ALA A O 1
ATOM 860 N N . VAL A 1 113 ? 1.971 0.880 0.258 1.00 94.19 113 VAL A N 1
ATOM 861 C CA . VAL A 1 113 ? 3.403 0.970 -0.069 1.00 94.19 113 VAL A CA 1
ATOM 862 C C . VAL A 1 113 ? 3.966 2.355 0.259 1.00 94.19 113 VAL A C 1
ATOM 864 O O . VAL A 1 113 ? 5.029 2.416 0.876 1.00 94.19 113 VAL A O 1
ATOM 867 N N . ASP A 1 114 ? 3.286 3.456 -0.094 1.00 91.44 114 ASP A N 1
ATOM 868 C CA . ASP A 1 114 ? 3.728 4.821 0.264 1.00 91.44 114 ASP A CA 1
ATOM 869 C C . ASP A 1 114 ? 3.850 4.962 1.787 1.00 91.44 114 ASP A C 1
ATOM 871 O O . ASP A 1 114 ? 4.865 5.435 2.299 1.00 91.44 114 ASP A O 1
ATOM 875 N N . MET A 1 115 ? 2.863 4.447 2.528 1.00 91.88 115 MET A N 1
ATOM 876 C CA . MET A 1 115 ? 2.872 4.446 3.993 1.00 91.88 115 MET A CA 1
ATOM 877 C C . MET A 1 115 ? 4.045 3.650 4.585 1.00 91.88 115 MET A C 1
ATOM 879 O O . MET A 1 115 ? 4.717 4.110 5.510 1.00 91.88 115 MET A O 1
ATOM 883 N N . GLY A 1 116 ? 4.332 2.468 4.034 1.00 94.31 116 GLY A N 1
ATOM 884 C CA . GLY A 1 116 ? 5.475 1.651 4.440 1.00 94.31 116 GLY A CA 1
ATOM 885 C C . GLY A 1 116 ? 6.818 2.262 4.031 1.00 94.31 116 GLY A C 1
ATOM 886 O O . GLY A 1 116 ? 7.809 2.122 4.743 1.00 94.31 116 GLY A O 1
ATOM 887 N N . PHE A 1 117 ? 6.887 2.973 2.909 1.00 94.12 117 PHE A N 1
ATOM 888 C CA . PHE A 1 117 ? 8.138 3.528 2.395 1.00 94.12 117 PHE A CA 1
ATOM 889 C C . PHE A 1 117 ? 8.484 4.893 3.004 1.00 94.12 117 PHE A C 1
ATOM 891 O O . PHE A 1 117 ? 9.651 5.172 3.286 1.00 94.12 117 PHE A O 1
ATOM 898 N N . GLN A 1 118 ? 7.485 5.742 3.243 1.00 91.62 118 GLN A N 1
ATOM 899 C CA . GLN A 1 118 ? 7.642 7.115 3.729 1.00 91.62 118 GLN A CA 1
ATOM 900 C C . GLN A 1 118 ? 6.658 7.416 4.874 1.00 91.62 118 GLN A C 1
ATOM 902 O O . GLN A 1 118 ? 5.870 8.360 4.780 1.00 91.62 118 GLN A O 1
ATOM 907 N N . PRO A 1 119 ? 6.722 6.691 6.007 1.00 90.50 119 PRO A N 1
ATOM 908 C CA . PRO A 1 119 ? 5.750 6.852 7.093 1.00 90.50 119 PRO A CA 1
ATOM 909 C C . PRO A 1 119 ? 5.723 8.275 7.670 1.00 90.50 119 PRO A C 1
ATOM 911 O O . PRO A 1 119 ? 4.679 8.773 8.082 1.00 90.50 119 PRO A O 1
ATOM 914 N N . SER A 1 120 ? 6.860 8.980 7.653 1.00 87.12 120 SER A N 1
ATOM 915 C CA . SER A 1 120 ? 6.950 10.369 8.113 1.00 87.12 120 SER A CA 1
ATOM 916 C C . SER A 1 120 ? 6.211 11.359 7.207 1.00 87.12 120 SER A C 1
ATOM 918 O O . SER A 1 120 ? 5.751 12.395 7.684 1.00 87.12 120 SER A O 1
ATOM 920 N N . LYS A 1 121 ? 6.075 11.062 5.909 1.00 84.44 121 LYS A N 1
ATOM 921 C CA . LYS A 1 121 ? 5.332 11.897 4.955 1.00 84.44 121 LYS A CA 1
ATOM 922 C C . LYS A 1 121 ? 3.847 11.875 5.285 1.00 84.44 121 LYS A C 1
ATOM 924 O O . LYS A 1 121 ? 3.249 12.946 5.393 1.00 84.44 121 LYS A O 1
ATOM 929 N N . LEU A 1 122 ? 3.298 10.682 5.527 1.00 77.75 122 LEU A N 1
ATOM 930 C CA . LEU A 1 122 ? 1.923 10.540 5.985 1.00 77.75 122 LEU A CA 1
ATOM 931 C C . LEU A 1 122 ? 1.740 11.155 7.371 1.00 77.75 122 LEU A C 1
ATOM 933 O O . LEU A 1 122 ? 0.836 11.959 7.528 1.00 77.75 122 LEU A O 1
ATOM 937 N N . TYR A 1 123 ? 2.607 10.851 8.339 1.00 80.19 123 TYR A N 1
ATOM 938 C CA . TYR A 1 123 ? 2.547 11.436 9.685 1.00 80.19 123 TYR A CA 1
ATOM 939 C C . TYR A 1 123 ? 2.457 12.967 9.639 1.00 80.19 123 TYR A C 1
ATOM 941 O O . TYR A 1 123 ? 1.539 13.569 10.184 1.00 80.19 123 TYR A O 1
ATOM 949 N N . ASN A 1 124 ? 3.369 13.619 8.912 1.00 79.75 124 ASN A N 1
ATOM 950 C CA . ASN A 1 124 ? 3.382 15.077 8.792 1.00 79.75 124 ASN A CA 1
ATOM 951 C C . ASN A 1 124 ? 2.119 15.618 8.113 1.00 79.75 124 ASN A C 1
ATOM 953 O O . ASN A 1 124 ? 1.664 16.719 8.431 1.00 79.75 124 ASN A O 1
ATOM 957 N N . PHE A 1 125 ? 1.570 14.861 7.163 1.00 78.19 125 PHE A N 1
ATOM 958 C CA . PHE A 1 125 ? 0.297 15.182 6.544 1.00 78.19 125 PHE A CA 1
ATOM 959 C C . PHE A 1 125 ? -0.848 15.040 7.556 1.00 78.19 125 PHE A C 1
ATOM 961 O O . PHE A 1 125 ? -1.498 16.036 7.848 1.00 78.19 125 PHE A O 1
ATOM 968 N N . VAL A 1 126 ? -1.039 13.865 8.158 1.00 75.50 126 VAL A N 1
ATOM 969 C CA . VAL A 1 126 ? -2.063 13.569 9.171 1.00 75.50 126 VAL A CA 1
ATOM 970 C C . VAL A 1 126 ? -2.025 14.591 10.307 1.00 75.50 126 VAL A C 1
ATOM 972 O O . VAL A 1 126 ? -3.051 15.180 10.625 1.00 75.50 126 VAL A O 1
ATOM 975 N N . GLU A 1 127 ? -0.857 14.869 10.886 1.00 76.12 127 GLU A N 1
ATOM 976 C CA . GLU A 1 127 ? -0.688 15.836 11.976 1.00 76.12 127 GLU A CA 1
ATOM 977 C C . GLU A 1 127 ? -1.020 17.267 11.557 1.00 76.12 127 GLU A C 1
ATOM 979 O O . GLU A 1 127 ? -1.728 17.985 12.270 1.00 76.12 127 GLU A O 1
ATOM 984 N N . GLY A 1 128 ? -0.548 17.690 10.381 1.00 75.94 128 GLY A N 1
ATOM 985 C CA . GLY A 1 128 ? -0.910 18.991 9.825 1.00 75.94 128 GLY A CA 1
ATOM 986 C C . GLY A 1 128 ? -2.424 19.133 9.681 1.00 75.94 128 GLY A C 1
ATOM 987 O O . GLY A 1 128 ? -2.984 20.189 9.964 1.00 75.94 128 GLY A O 1
ATOM 988 N N . GLN A 1 129 ? -3.093 18.044 9.322 1.00 75.69 129 GLN A N 1
ATOM 989 C CA . GLN A 1 129 ? -4.516 18.026 9.025 1.00 75.69 129 GLN A CA 1
ATOM 990 C C . GLN A 1 129 ? -5.363 17.890 10.293 1.00 75.69 129 GLN A C 1
ATOM 992 O O . GLN A 1 129 ? -6.339 18.617 10.440 1.00 75.69 129 GLN A O 1
ATOM 997 N N . LYS A 1 130 ? -4.941 17.090 11.283 1.00 72.50 130 LYS A N 1
ATOM 998 C CA . LYS A 1 130 ? -5.515 17.073 12.642 1.00 72.50 130 LYS A CA 1
ATOM 999 C C . LYS A 1 130 ? -5.529 18.477 13.243 1.00 72.50 130 LYS A C 1
ATOM 1001 O O . LYS A 1 130 ? -6.545 18.903 13.780 1.00 72.50 130 LYS A O 1
ATOM 1006 N N . ARG A 1 131 ? -4.436 19.235 13.109 1.00 73.12 131 ARG A N 1
ATOM 1007 C CA . ARG A 1 131 ? -4.358 20.620 13.610 1.00 73.12 131 ARG A CA 1
ATOM 1008 C C . ARG A 1 131 ? -5.345 21.561 12.929 1.00 73.12 131 ARG A C 1
ATOM 1010 O O . ARG A 1 131 ? -5.848 22.463 13.588 1.00 73.12 131 ARG A O 1
ATOM 1017 N N . LEU A 1 132 ? -5.610 21.365 11.638 1.00 70.44 132 LEU A N 1
ATOM 1018 C CA . LEU A 1 132 ? -6.604 22.141 10.894 1.00 70.44 132 LEU A CA 1
ATOM 1019 C C . LEU A 1 132 ? -8.035 21.725 11.268 1.00 70.44 132 LEU A C 1
ATOM 1021 O O . LEU A 1 132 ? -8.891 22.588 11.443 1.00 70.44 132 LEU A O 1
ATOM 1025 N N . MET A 1 133 ? -8.275 20.425 11.469 1.00 67.19 133 MET A N 1
ATOM 1026 C CA . MET A 1 133 ? -9.579 19.871 11.854 1.00 67.19 133 MET A CA 1
ATOM 1027 C C . MET A 1 133 ? -9.967 20.170 13.311 1.00 67.19 133 MET A C 1
ATOM 1029 O O . MET A 1 133 ? -11.149 20.264 13.609 1.00 67.19 133 MET A O 1
ATOM 1033 N N . LEU A 1 134 ? -9.008 20.354 14.224 1.00 65.88 134 LEU A N 1
ATOM 1034 C CA . LEU A 1 134 ? -9.260 20.673 15.641 1.00 65.88 134 LEU A CA 1
ATOM 1035 C C . LEU A 1 134 ? -9.434 22.177 15.924 1.00 65.88 134 LEU A C 1
ATOM 1037 O O . LEU A 1 134 ? -9.580 22.579 17.080 1.00 65.88 134 LEU A O 1
ATOM 1041 N N . GLN A 1 135 ? -9.408 23.030 14.897 1.00 63.19 135 GLN A N 1
ATOM 1042 C CA . GLN A 1 135 ? -9.729 24.451 15.048 1.00 63.19 135 GLN A CA 1
ATOM 1043 C C . GLN A 1 135 ? -11.231 24.650 15.344 1.00 63.19 135 GLN A C 1
ATOM 1045 O O . GLN A 1 135 ? -12.043 23.807 14.961 1.00 63.19 135 GLN A O 1
ATOM 1050 N N . PRO A 1 136 ? -11.646 25.766 15.987 1.00 53.91 136 PRO A N 1
ATOM 1051 C CA . PRO A 1 136 ? -13.029 26.012 16.440 1.00 53.91 136 PRO A CA 1
ATOM 1052 C C . PRO A 1 136 ? -14.120 25.959 15.354 1.00 53.91 136 PRO A C 1
ATOM 1054 O O . PRO A 1 136 ? -15.302 26.050 15.673 1.00 53.91 136 PRO A O 1
ATOM 1057 N N . PHE A 1 137 ? -13.744 25.794 14.088 1.00 52.47 137 PHE A N 1
ATOM 1058 C CA . PHE A 1 137 ? -14.646 25.628 12.954 1.00 52.47 137 PHE A CA 1
ATOM 1059 C C . PHE A 1 137 ? -15.271 24.219 12.850 1.00 52.47 137 PHE A C 1
ATOM 1061 O O . PHE A 1 137 ? -16.231 24.063 12.101 1.00 52.47 137 PHE A O 1
ATOM 1068 N N . TYR A 1 138 ? -14.807 23.227 13.631 1.00 53.66 138 TYR A N 1
ATOM 1069 C CA . TYR A 1 138 ? -15.400 21.876 13.716 1.00 53.66 138 TYR A CA 1
ATOM 1070 C C . TYR A 1 138 ? -15.715 21.449 15.174 1.00 53.66 138 TYR A C 1
ATOM 1072 O O . TYR A 1 138 ? -15.064 20.557 15.728 1.00 53.66 138 TYR A O 1
ATOM 1080 N N . PRO A 1 139 ? -16.699 22.076 15.849 1.00 48.31 139 PRO A N 1
ATOM 1081 C CA . PRO A 1 139 ? -17.055 21.744 17.230 1.00 48.31 139 PRO A CA 1
ATOM 1082 C C . PRO A 1 139 ? -17.618 20.313 17.349 1.00 48.31 139 PRO A C 1
ATOM 1084 O O . PRO A 1 139 ? -18.683 20.017 16.817 1.00 48.31 139 PRO A O 1
ATOM 1087 N N . GLY A 1 140 ? -16.912 19.430 18.072 1.00 53.34 140 GLY A N 1
ATOM 1088 C CA . GLY A 1 140 ? -17.372 18.067 18.395 1.00 53.34 140 GLY A CA 1
ATOM 1089 C C . GLY A 1 140 ? -16.336 16.946 18.239 1.00 53.34 140 GLY A C 1
ATOM 1090 O O . GLY A 1 140 ? -16.543 15.860 18.777 1.00 53.34 140 GLY A O 1
ATOM 1091 N N . PHE A 1 141 ? -15.207 17.188 17.569 1.00 51.72 141 PHE A N 1
ATOM 1092 C CA . PHE A 1 141 ? -14.175 16.165 17.366 1.00 51.72 141 PHE A CA 1
ATOM 1093 C C . PHE A 1 141 ? -13.238 16.017 18.581 1.00 51.72 141 PHE A C 1
ATOM 1095 O O . PHE A 1 141 ? -12.701 17.001 19.090 1.00 51.72 141 PHE A O 1
ATOM 1102 N N . ARG A 1 142 ? -13.011 14.774 19.038 1.00 54.78 142 ARG A N 1
ATOM 1103 C CA . ARG A 1 142 ? -11.968 14.411 20.017 1.00 54.78 142 ARG A CA 1
ATOM 1104 C C . ARG A 1 142 ? -10.987 13.438 19.374 1.00 54.78 142 ARG A C 1
ATOM 1106 O O . ARG A 1 142 ? -11.419 12.469 18.759 1.00 54.78 142 ARG A O 1
ATOM 1113 N N . LEU A 1 143 ? -9.687 13.673 19.555 1.00 54.69 143 LEU A N 1
ATOM 1114 C CA . LEU A 1 143 ? -8.675 12.677 19.205 1.00 54.69 143 LEU A CA 1
ATOM 1115 C C . LEU A 1 143 ? -8.826 11.456 20.129 1.00 54.69 143 LEU A C 1
ATOM 1117 O O . LEU A 1 143 ? -9.007 11.651 21.338 1.00 54.69 143 LEU A O 1
ATOM 1121 N N . PRO A 1 144 ? -8.726 10.219 19.610 1.00 56.09 144 PRO A N 1
ATOM 1122 C CA . PRO A 1 144 ? -8.485 9.072 20.473 1.00 56.09 144 PRO A CA 1
ATOM 1123 C C . PRO A 1 144 ? -7.180 9.299 21.259 1.00 56.09 144 PRO A C 1
ATOM 1125 O O . PRO A 1 144 ? -6.270 9.967 20.751 1.00 56.09 144 PRO A O 1
ATOM 1128 N N . PRO A 1 145 ? -7.074 8.797 22.504 1.00 55.78 145 PRO A N 1
ATOM 1129 C CA . PRO A 1 145 ? -5.809 8.835 23.223 1.00 55.78 145 PRO A CA 1
ATOM 1130 C C . PRO A 1 145 ? -4.725 8.180 22.363 1.00 55.78 145 PRO A C 1
ATOM 1132 O O . PRO A 1 145 ? -4.978 7.171 21.700 1.00 55.78 145 PRO A O 1
ATOM 1135 N N . LEU A 1 146 ? -3.532 8.780 22.353 1.00 55.59 146 LEU A N 1
ATOM 1136 C CA . LEU A 1 146 ? -2.377 8.155 21.717 1.00 55.59 146 LEU A CA 1
ATOM 1137 C C . LEU A 1 146 ? -2.197 6.754 22.322 1.00 55.59 146 LEU A C 1
ATOM 1139 O O . LEU A 1 146 ? -2.392 6.607 23.533 1.00 55.59 146 LEU A O 1
ATOM 1143 N N . PRO A 1 147 ? -1.857 5.737 21.510 1.00 54.91 147 PRO A N 1
ATOM 1144 C CA . PRO A 1 147 ? -1.549 4.419 22.041 1.00 54.91 147 PRO A CA 1
ATOM 1145 C C . PRO A 1 147 ? -0.475 4.557 23.121 1.00 54.91 147 PRO A C 1
ATOM 1147 O O . PRO A 1 147 ? 0.461 5.349 22.980 1.00 54.91 147 PRO A O 1
ATOM 1150 N N . ASP A 1 148 ? -0.669 3.832 24.220 1.00 52.94 148 ASP A N 1
ATOM 1151 C CA . ASP A 1 148 ? 0.154 3.961 25.416 1.00 52.94 148 ASP A CA 1
ATOM 1152 C C . ASP A 1 148 ? 1.620 3.695 25.047 1.00 52.94 148 ASP A C 1
ATOM 1154 O O . ASP A 1 148 ? 1.963 2.604 24.578 1.00 52.94 148 ASP A O 1
ATOM 1158 N N . ALA A 1 149 ? 2.486 4.697 25.229 1.00 50.94 149 ALA A N 1
ATOM 1159 C CA . ALA A 1 149 ? 3.907 4.601 24.876 1.00 50.94 149 ALA A CA 1
ATOM 1160 C C . ALA A 1 149 ? 4.634 3.500 25.673 1.00 50.94 149 ALA A C 1
ATOM 1162 O O . ALA A 1 149 ? 5.735 3.096 25.305 1.00 50.94 149 ALA A O 1
ATOM 1163 N N . ASP A 1 150 ? 3.993 3.017 26.740 1.00 49.59 150 ASP A N 1
ATOM 1164 C CA . ASP A 1 150 ? 4.466 1.979 27.650 1.00 49.59 150 ASP A CA 1
ATOM 1165 C C . ASP A 1 150 ? 3.831 0.598 27.376 1.00 49.59 150 ASP A C 1
ATOM 1167 O O . ASP A 1 150 ? 3.952 -0.327 28.184 1.00 49.59 150 ASP A O 1
ATOM 1171 N N . SER A 1 151 ? 3.136 0.412 26.238 1.00 50.75 151 SER A N 1
ATOM 1172 C CA . SER A 1 151 ? 2.630 -0.919 25.888 1.00 50.75 151 SER A CA 1
ATOM 1173 C C . S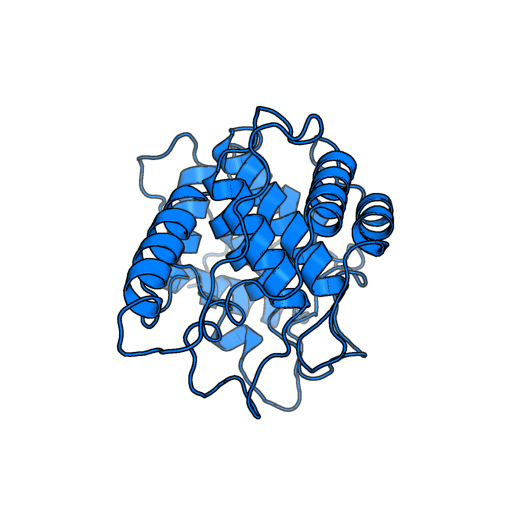ER A 1 151 ? 3.812 -1.863 25.632 1.00 50.75 151 SER A C 1
ATOM 1175 O O . SER A 1 151 ? 4.563 -1.739 24.664 1.00 50.75 151 SER A O 1
ATOM 1177 N N . THR A 1 152 ? 3.970 -2.852 26.509 1.00 50.22 152 THR A N 1
ATOM 1178 C CA . THR A 1 152 ? 5.014 -3.892 26.439 1.00 50.22 152 THR A CA 1
ATOM 1179 C C . THR A 1 152 ? 4.927 -4.778 25.184 1.00 50.22 152 THR A C 1
ATOM 1181 O O . THR A 1 152 ? 5.761 -5.662 24.990 1.00 50.22 152 THR A O 1
ATOM 1184 N N . THR A 1 153 ? 3.934 -4.547 24.318 1.00 51.66 153 THR A N 1
ATOM 1185 C CA . THR A 1 153 ? 3.676 -5.266 23.066 1.00 51.66 153 THR A CA 1
ATOM 1186 C C . THR A 1 153 ? 4.053 -4.480 21.809 1.00 51.66 153 THR A C 1
ATOM 1188 O O . THR A 1 153 ? 4.107 -5.081 20.734 1.00 51.66 153 THR A O 1
ATOM 1191 N N . GLN A 1 154 ? 4.349 -3.174 21.896 1.00 54.16 154 GLN A N 1
ATOM 1192 C CA . GLN A 1 154 ? 4.831 -2.417 20.741 1.00 54.16 154 GLN A CA 1
ATOM 1193 C C . GLN A 1 154 ? 6.287 -2.806 20.446 1.00 54.16 154 GLN A C 1
ATOM 1195 O O . GLN A 1 154 ? 7.165 -2.591 21.285 1.00 54.1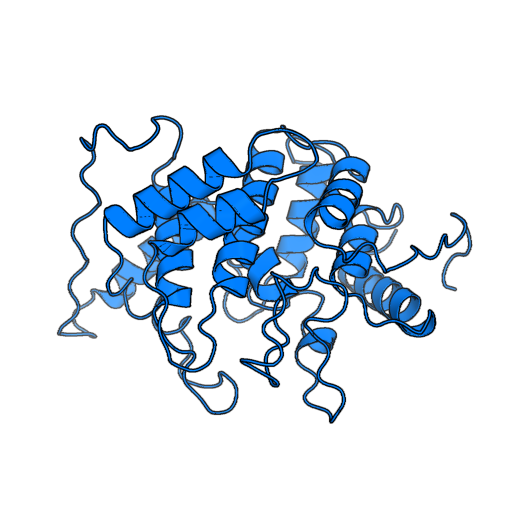6 154 GLN A O 1
ATOM 1200 N N . PRO A 1 155 ? 6.594 -3.352 19.254 1.00 55.81 155 PRO A N 1
ATOM 1201 C CA . PRO A 1 155 ? 7.975 -3.599 18.889 1.00 55.81 155 PRO A CA 1
ATOM 1202 C C . PRO A 1 155 ? 8.726 -2.267 18.877 1.00 55.81 155 PRO A C 1
ATOM 1204 O O . PRO A 1 155 ? 8.299 -1.317 18.220 1.00 55.81 155 PRO A O 1
ATOM 1207 N N . ASN A 1 156 ? 9.862 -2.207 19.570 1.00 60.78 156 ASN A N 1
ATOM 1208 C CA . ASN A 1 156 ? 10.684 -0.998 19.712 1.00 60.78 156 ASN A CA 1
ATOM 1209 C C . ASN A 1 156 ? 11.184 -0.393 18.382 1.00 60.78 156 ASN A C 1
ATOM 1211 O O . ASN A 1 156 ? 11.762 0.689 18.377 1.00 60.78 156 ASN A O 1
ATOM 1215 N N . TRP A 1 157 ? 10.984 -1.090 17.262 1.00 65.75 157 TRP A N 1
ATOM 1216 C CA . TRP A 1 157 ? 11.394 -0.671 15.928 1.00 65.75 157 TRP A CA 1
ATOM 1217 C C . TRP A 1 157 ? 10.276 -0.024 15.098 1.00 65.75 157 TRP A C 1
ATOM 1219 O O . TRP A 1 157 ? 10.571 0.434 13.996 1.00 65.75 157 TRP A O 1
ATOM 1229 N N . TRP A 1 158 ? 9.024 0.028 15.581 1.00 77.56 158 TRP A N 1
ATOM 1230 C CA . TRP A 1 158 ? 7.976 0.835 14.938 1.00 77.56 158 TRP A CA 1
ATOM 1231 C C . TRP A 1 158 ? 8.089 2.284 15.384 1.00 77.56 158 TRP A C 1
ATOM 1233 O O . TRP A 1 158 ? 7.898 2.615 16.554 1.00 77.56 158 TRP A O 1
ATOM 1243 N N . THR A 1 159 ? 8.358 3.154 14.423 1.00 84.06 159 THR A N 1
ATOM 1244 C CA . THR A 1 159 ? 8.308 4.601 14.604 1.00 84.06 159 THR A CA 1
ATOM 1245 C C . THR A 1 159 ? 6.868 5.069 14.827 1.00 84.06 159 THR A C 1
ATOM 1247 O O . THR A 1 159 ? 5.914 4.428 14.383 1.00 84.06 159 THR A O 1
ATOM 1250 N N . PHE A 1 160 ? 6.692 6.234 15.459 1.00 81.38 160 PHE A N 1
ATOM 1251 C CA . PHE A 1 160 ? 5.368 6.852 15.603 1.00 81.38 160 PHE A CA 1
ATOM 1252 C C . PHE A 1 160 ? 4.644 7.016 14.257 1.00 81.38 160 PHE A C 1
ATOM 1254 O O . PHE A 1 160 ? 3.452 6.743 14.168 1.00 81.38 160 PHE A O 1
ATOM 1261 N N . GLY A 1 161 ? 5.370 7.372 13.191 1.00 86.12 161 GLY A N 1
ATOM 1262 C CA . GLY A 1 161 ? 4.783 7.502 11.857 1.00 86.12 161 GLY A CA 1
ATOM 1263 C C . GLY A 1 161 ? 4.247 6.184 11.293 1.00 86.12 161 GLY A C 1
ATOM 1264 O O . GLY A 1 161 ? 3.210 6.183 10.641 1.00 86.12 161 GLY A O 1
ATOM 1265 N N . GLU A 1 162 ? 4.903 5.052 11.570 1.00 89.62 162 GLU A N 1
ATOM 1266 C CA . GLU A 1 162 ? 4.402 3.732 11.158 1.00 89.62 162 GLU A CA 1
ATOM 1267 C C . GLU A 1 162 ? 3.128 3.345 11.903 1.00 89.62 162 GLU A C 1
ATOM 1269 O O . GLU A 1 162 ? 2.214 2.789 11.299 1.00 89.62 162 GLU A O 1
ATOM 1274 N N . VAL A 1 163 ? 3.042 3.667 13.196 1.00 88.19 163 VAL A N 1
ATOM 1275 C CA . VAL A 1 163 ? 1.824 3.425 13.980 1.00 88.19 163 VAL A CA 1
ATOM 1276 C C . VAL A 1 163 ? 0.645 4.201 13.396 1.00 88.19 163 VAL A C 1
ATOM 1278 O O . VAL A 1 163 ? -0.417 3.616 13.205 1.00 88.19 163 VAL A O 1
ATOM 1281 N N . GLU A 1 164 ? 0.831 5.477 13.054 1.00 85.88 164 GLU A N 1
ATOM 1282 C CA . GLU A 1 164 ? -0.238 6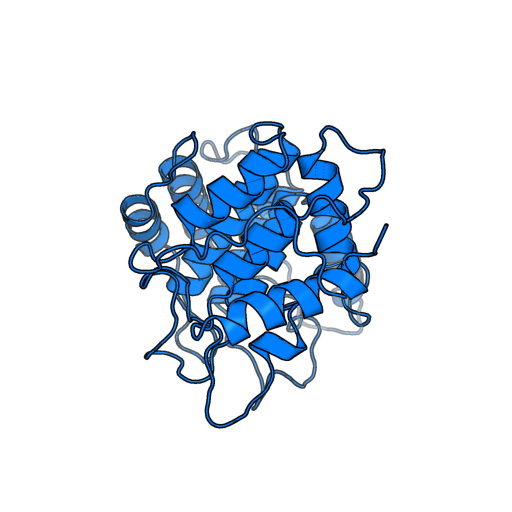.279 12.445 1.00 85.88 164 GLU A CA 1
ATOM 1283 C C . GLU A 1 164 ? -0.645 5.775 11.058 1.00 85.88 164 GLU A C 1
ATOM 1285 O O . GLU A 1 164 ? -1.832 5.745 10.741 1.00 85.88 164 GLU A O 1
ATOM 1290 N N . CYS A 1 165 ? 0.320 5.330 10.247 1.00 90.00 165 CYS A N 1
ATOM 1291 C CA . CYS A 1 165 ? 0.040 4.686 8.965 1.00 90.00 165 CYS A CA 1
ATOM 1292 C C . CYS A 1 165 ? -0.864 3.466 9.131 1.00 90.00 165 CYS A C 1
ATOM 1294 O O . CYS A 1 165 ? -1.880 3.344 8.454 1.00 90.00 165 CYS A O 1
ATOM 1296 N N . VAL A 1 166 ? -0.514 2.572 10.056 1.00 91.94 166 VAL A N 1
ATOM 1297 C CA . VAL A 1 166 ? -1.301 1.362 10.309 1.00 91.94 166 VAL A CA 1
ATOM 1298 C C . VAL A 1 166 ? -2.666 1.696 10.888 1.00 91.94 166 VAL A C 1
ATOM 1300 O O . VAL A 1 166 ? -3.654 1.076 10.506 1.00 91.94 166 VAL A O 1
ATOM 1303 N N . GLN A 1 167 ? -2.751 2.702 11.755 1.00 89.94 167 GLN A N 1
ATOM 1304 C CA . GLN A 1 167 ? -4.032 3.170 12.263 1.00 89.94 167 GLN A CA 1
ATOM 1305 C C . GLN A 1 167 ? -4.935 3.673 11.131 1.00 89.94 167 GLN A C 1
ATOM 1307 O O . GLN A 1 167 ? -6.124 3.367 11.132 1.00 89.94 167 GLN A O 1
ATOM 1312 N N . LEU A 1 168 ? -4.380 4.390 10.149 1.00 89.06 168 LEU A N 1
ATOM 1313 C CA . LEU A 1 168 ? -5.131 4.857 8.987 1.00 89.06 168 LEU A CA 1
ATOM 1314 C C . LEU A 1 168 ? -5.556 3.701 8.066 1.00 89.06 168 LEU A C 1
ATOM 1316 O O . LEU A 1 168 ? -6.699 3.690 7.625 1.00 89.06 168 LEU A O 1
ATOM 1320 N N . ILE A 1 169 ? -4.680 2.715 7.828 1.00 92.25 169 ILE A N 1
ATOM 1321 C CA . ILE A 1 169 ? -5.015 1.495 7.066 1.00 92.25 169 ILE A CA 1
ATOM 1322 C C . ILE A 1 169 ? -6.188 0.763 7.722 1.00 92.25 169 ILE A C 1
ATOM 1324 O O . ILE A 1 169 ? -7.175 0.462 7.066 1.00 92.25 169 ILE A O 1
ATOM 1328 N N . VAL A 1 170 ? -6.110 0.497 9.028 1.00 93.44 170 VAL A N 1
ATOM 1329 C CA . VAL A 1 170 ? -7.182 -0.218 9.736 1.00 93.44 170 VAL A CA 1
ATOM 1330 C C . VAL A 1 170 ? -8.476 0.595 9.738 1.00 93.44 170 VAL A C 1
ATOM 1332 O O . VAL A 1 170 ? -9.547 0.040 9.511 1.00 93.44 170 VAL A O 1
ATOM 1335 N N . ALA A 1 171 ? -8.392 1.905 9.972 1.00 90.75 171 ALA A N 1
ATOM 1336 C CA . ALA A 1 171 ? -9.566 2.767 9.976 1.00 90.75 171 ALA A CA 1
ATOM 1337 C C . ALA A 1 171 ? -10.240 2.849 8.596 1.00 90.75 171 ALA A C 1
ATOM 1339 O O . ALA A 1 171 ? -11.466 2.929 8.532 1.00 90.75 171 ALA A O 1
ATOM 1340 N N . HIS A 1 172 ? -9.471 2.784 7.505 1.00 89.38 172 HIS A N 1
ATOM 1341 C CA . HIS A 1 172 ? -10.013 2.716 6.148 1.00 89.38 172 HIS A CA 1
ATOM 1342 C C . HIS A 1 172 ? -10.931 1.507 5.966 1.00 89.38 172 HIS A C 1
ATOM 1344 O O . HIS A 1 172 ? -12.056 1.668 5.520 1.00 89.38 172 HIS A O 1
ATOM 1350 N N . GLU A 1 173 ? -10.526 0.339 6.460 1.00 91.62 173 GLU A N 1
ATOM 1351 C CA . GLU A 1 173 ? -11.322 -0.892 6.353 1.00 91.62 173 GLU A CA 1
ATOM 1352 C C . GLU A 1 173 ? -12.493 -0.961 7.353 1.00 91.62 173 GLU A C 1
ATOM 1354 O O . GLU A 1 173 ? -13.348 -1.854 7.312 1.00 91.62 173 GLU A O 1
ATOM 1359 N N . GLN A 1 174 ? -12.566 -0.012 8.286 1.00 90.69 174 GLN A N 1
ATOM 1360 C CA . GLN A 1 174 ? -13.657 0.109 9.255 1.00 90.69 174 GLN A CA 1
ATOM 1361 C C . GLN A 1 174 ? -14.742 1.086 8.806 1.00 90.69 174 GLN A C 1
ATOM 1363 O O . GLN A 1 174 ? -15.896 0.944 9.222 1.00 90.69 174 GLN A O 1
ATOM 1368 N N . VAL A 1 175 ? -14.409 2.040 7.937 1.00 86.69 175 VAL A N 1
ATOM 1369 C CA . VAL A 1 175 ? -15.296 3.134 7.536 1.00 86.69 175 VAL A CA 1
ATOM 1370 C C . VAL A 1 175 ? -15.708 2.956 6.075 1.00 86.69 175 VAL A C 1
ATOM 1372 O O . VAL A 1 175 ? -14.838 3.017 5.219 1.00 86.69 175 VAL A O 1
ATOM 1375 N N . PRO A 1 176 ? -17.011 2.785 5.779 1.00 84.44 176 PRO A N 1
ATOM 1376 C CA . PRO A 1 176 ? -17.489 2.639 4.409 1.00 84.44 176 PRO A CA 1
ATOM 1377 C C . PRO A 1 176 ? -17.092 3.809 3.514 1.00 84.44 176 PRO A C 1
ATOM 1379 O O . PRO A 1 176 ? -17.190 4.971 3.929 1.00 84.44 176 PRO A O 1
ATOM 1382 N N . ASP A 1 177 ? -16.769 3.509 2.262 1.00 76.62 177 ASP A N 1
ATOM 1383 C CA . ASP A 1 177 ? -16.603 4.521 1.228 1.00 76.62 177 ASP A CA 1
ATOM 1384 C C . ASP A 1 177 ? -17.937 5.257 1.029 1.00 76.62 177 ASP A C 1
ATOM 1386 O O . ASP A 1 177 ? -18.975 4.651 0.740 1.00 76.62 177 ASP A O 1
ATOM 1390 N N . SER A 1 178 ? -17.957 6.579 1.211 1.00 64.12 178 SER A N 1
ATOM 1391 C CA . SER A 1 178 ? -19.175 7.369 1.013 1.00 64.12 178 SER A CA 1
ATOM 1392 C C . SER A 1 178 ? -19.318 7.854 -0.437 1.00 64.12 178 SER A C 1
ATOM 1394 O O . SER A 1 178 ? -18.380 8.364 -1.050 1.00 64.12 178 SER A O 1
ATOM 1396 N N . GLY A 1 179 ? -20.533 7.716 -0.981 1.00 57.28 179 GLY A N 1
ATOM 1397 C CA . GLY A 1 179 ? -20.934 8.210 -2.305 1.00 57.28 179 GLY A CA 1
ATOM 1398 C C . GLY A 1 179 ? -21.267 7.104 -3.314 1.00 57.28 179 GLY A C 1
ATOM 1399 O O . GLY A 1 179 ? -20.933 5.942 -3.127 1.00 57.28 179 GLY A O 1
ATOM 1400 N N . VAL A 1 180 ? -21.943 7.466 -4.413 1.00 45.78 180 VAL A N 1
ATOM 1401 C CA . VAL A 1 180 ? -22.283 6.520 -5.502 1.00 45.78 180 VAL A CA 1
ATOM 1402 C C . VAL A 1 180 ? -21.022 6.089 -6.279 1.00 45.78 180 VAL A C 1
ATOM 1404 O O . VAL A 1 180 ? -21.029 5.021 -6.879 1.00 45.78 180 VAL A O 1
ATOM 1407 N N . TYR A 1 181 ? -19.944 6.891 -6.218 1.00 45.72 181 TYR A N 1
ATOM 1408 C CA . TYR A 1 181 ? -18.636 6.662 -6.860 1.00 45.72 181 TYR A CA 1
ATOM 1409 C C . TYR A 1 181 ? -17.483 7.443 -6.178 1.00 45.72 181 TYR A C 1
ATOM 1411 O O . TYR A 1 181 ? -16.647 8.024 -6.862 1.00 45.72 181 TYR A O 1
ATOM 1419 N N . GLY A 1 182 ? -17.460 7.563 -4.843 1.00 46.31 182 GLY A N 1
ATOM 1420 C CA . GLY A 1 182 ? -16.348 8.234 -4.137 1.00 46.31 182 GLY A CA 1
ATOM 1421 C C . GLY A 1 182 ? -16.223 9.754 -4.350 1.00 46.31 182 GLY A C 1
ATOM 1422 O O . GLY A 1 182 ? -15.196 10.337 -4.020 1.00 46.31 182 GLY A O 1
ATOM 1423 N N . GLN A 1 183 ? -17.252 10.421 -4.883 1.00 43.69 183 GLN A N 1
ATOM 1424 C CA . GLN A 1 183 ? -17.253 11.872 -5.101 1.00 43.69 183 GLN A CA 1
ATOM 1425 C C . GLN A 1 183 ? -18.282 12.567 -4.195 1.00 43.69 183 GLN A C 1
ATOM 1427 O O . GLN A 1 183 ? -19.404 12.834 -4.618 1.00 43.69 183 GLN A O 1
ATOM 1432 N N . GLU A 1 184 ? -17.873 12.777 -2.932 1.00 47.19 184 GLU A N 1
ATOM 1433 C CA . GLU A 1 184 ? -18.007 14.005 -2.102 1.00 47.19 184 GLU A CA 1
ATOM 1434 C C . GLU A 1 184 ? -18.464 13.798 -0.627 1.00 47.19 184 GLU A C 1
ATOM 1436 O O . GLU A 1 184 ? -19.351 12.980 -0.368 1.00 47.19 184 GLU A O 1
ATOM 1441 N N . PRO A 1 185 ? -17.922 14.586 0.344 1.00 51.06 185 PRO A N 1
ATOM 1442 C CA . PRO A 1 185 ? -16.862 15.583 0.184 1.00 51.06 185 PRO A CA 1
ATOM 1443 C C . PRO A 1 185 ? -15.536 15.032 0.730 1.00 51.06 185 PRO A C 1
ATOM 1445 O O . PRO A 1 185 ? -15.230 15.115 1.918 1.00 51.06 185 PRO A O 1
ATOM 1448 N N . THR A 1 186 ? -14.753 14.431 -0.159 1.00 64.81 186 THR A N 1
ATOM 1449 C CA . THR A 1 186 ? -13.460 13.795 0.105 1.00 64.81 186 THR A CA 1
ATOM 1450 C C . THR A 1 186 ? -12.455 14.715 0.809 1.00 64.81 186 THR A C 1
ATOM 1452 O O . THR A 1 186 ? -11.896 15.623 0.205 1.00 64.81 186 THR A O 1
ATOM 1455 N N . PHE A 1 187 ? -12.126 14.387 2.062 1.00 55.44 187 PHE A N 1
ATOM 1456 C CA . PHE A 1 187 ? -10.797 14.576 2.677 1.00 55.44 187 PHE A CA 1
ATOM 1457 C C . PHE A 1 187 ? -10.346 13.226 3.288 1.00 55.44 187 PHE A C 1
ATOM 1459 O O . PHE A 1 187 ? -10.230 13.062 4.496 1.00 55.44 187 PHE A O 1
ATOM 1466 N N . TRP A 1 188 ? -10.297 12.211 2.421 1.00 64.56 188 TRP A N 1
ATOM 1467 C CA . TRP A 1 188 ? -10.239 10.746 2.618 1.00 64.56 188 TRP A CA 1
ATOM 1468 C C . TRP A 1 188 ? -10.670 10.078 3.949 1.00 64.56 188 TRP A C 1
ATOM 1470 O O . TRP A 1 188 ? -9.850 9.609 4.730 1.00 64.56 188 TRP A O 1
ATOM 1480 N N . ASN A 1 189 ? -11.961 9.895 4.241 1.00 64.50 189 ASN A N 1
ATOM 1481 C CA . ASN A 1 189 ? -13.066 10.819 4.022 1.00 64.50 189 ASN A CA 1
ATOM 1482 C C . ASN A 1 189 ? -13.369 11.489 5.385 1.00 64.50 189 ASN A C 1
ATOM 1484 O O . ASN A 1 189 ? -14.022 10.941 6.275 1.00 64.50 189 ASN A O 1
ATOM 1488 N N . MET A 1 190 ? -12.702 12.632 5.556 1.00 59.81 190 MET A N 1
ATOM 1489 C CA . MET A 1 190 ? -12.236 13.289 6.786 1.00 59.81 190 MET A CA 1
ATOM 1490 C C . MET A 1 190 ? -11.408 12.396 7.721 1.00 59.81 190 MET A C 1
ATOM 1492 O O . MET A 1 190 ? -11.753 12.147 8.870 1.00 59.81 190 MET A O 1
ATOM 1496 N N . LEU A 1 191 ? -10.290 11.931 7.152 1.00 64.62 191 LEU A N 1
ATOM 1497 C CA . LEU A 1 191 ? -9.277 10.999 7.657 1.00 64.62 191 LEU A CA 1
ATOM 1498 C C . LEU A 1 191 ? -9.854 9.799 8.398 1.00 64.62 191 LEU A C 1
ATOM 1500 O O . LEU A 1 191 ? -9.769 9.691 9.625 1.00 64.62 191 LEU A O 1
ATOM 1504 N N . THR A 1 192 ? -10.514 8.982 7.565 1.00 60.16 192 THR A N 1
ATOM 1505 C CA . THR A 1 192 ? -11.349 7.808 7.878 1.00 60.16 192 THR A CA 1
ATOM 1506 C C . THR A 1 192 ? -12.042 8.018 9.215 1.00 60.16 192 THR A C 1
ATOM 1508 O O . THR A 1 192 ? -11.688 7.445 10.249 1.00 60.16 192 THR A O 1
ATOM 1511 N N . THR A 1 193 ? -12.906 9.038 9.121 1.00 58.34 193 THR A N 1
ATOM 1512 C CA . THR A 1 193 ? -13.555 9.874 10.137 1.00 58.34 193 THR A CA 1
ATOM 1513 C C . THR A 1 193 ? -12.930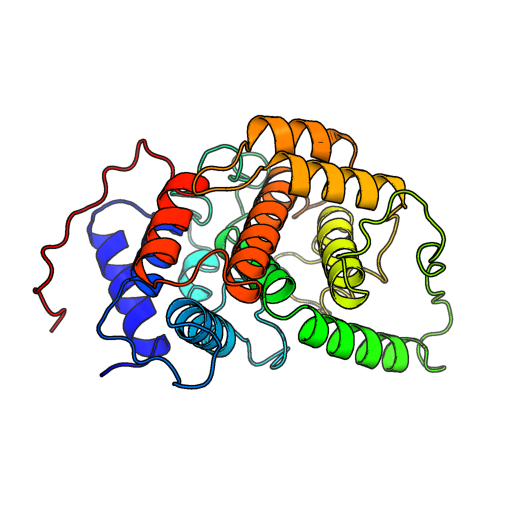 9.779 11.526 1.00 58.34 193 THR A C 1
ATOM 1515 O O . THR A 1 193 ? -13.493 9.232 12.471 1.00 58.34 193 THR A O 1
ATOM 1518 N N . LEU A 1 194 ? -11.727 10.352 11.591 1.00 57.00 194 LEU A N 1
ATOM 1519 C CA . LEU A 1 194 ? -10.821 10.499 12.728 1.00 57.00 194 LEU A CA 1
ATOM 1520 C C . LEU A 1 194 ? -10.480 9.190 13.457 1.00 57.00 194 LEU A C 1
ATOM 1522 O O . LEU A 1 194 ? -10.440 9.130 14.686 1.00 57.00 194 LEU A O 1
ATOM 1526 N N . LEU A 1 195 ? -10.160 8.171 12.656 1.00 65.44 195 LEU A N 1
ATOM 1527 C CA . LEU A 1 195 ? -9.577 6.885 13.060 1.00 65.44 195 LEU A CA 1
ATOM 1528 C C . LEU A 1 195 ? -10.525 6.018 13.901 1.00 65.44 195 LEU A C 1
ATOM 1530 O O . LEU A 1 195 ? -10.108 5.355 14.853 1.00 65.44 195 LEU A O 1
ATOM 1534 N N . ALA A 1 196 ? -11.814 6.089 13.577 1.00 64.00 196 ALA A N 1
ATOM 1535 C CA . ALA A 1 196 ? -12.901 5.530 14.367 1.00 64.00 196 ALA A CA 1
ATOM 1536 C C . ALA A 1 196 ? -12.707 4.042 14.706 1.00 64.00 196 ALA A C 1
ATOM 1538 O O . ALA A 1 196 ? -12.401 3.244 13.834 1.00 64.00 196 ALA A O 1
ATOM 1539 N N . GLY A 1 197 ? -12.945 3.683 15.975 1.00 67.44 197 GLY A N 1
ATOM 1540 C CA . GLY A 1 197 ? -13.056 2.301 16.460 1.00 67.44 197 GLY A CA 1
ATOM 1541 C C . GLY A 1 197 ? -11.753 1.509 16.601 1.00 67.44 197 GLY A C 1
ATOM 1542 O O . GLY A 1 197 ? -11.785 0.479 17.272 1.00 67.44 197 GLY A O 1
ATOM 1543 N N . VAL A 1 198 ? -10.632 1.985 16.043 1.00 85.62 198 VAL A N 1
ATOM 1544 C CA . VAL A 1 198 ? -9.352 1.260 16.069 1.00 85.62 198 VAL A CA 1
ATOM 1545 C C . VAL A 1 198 ? -8.865 1.080 17.504 1.00 85.62 198 VAL A C 1
ATOM 1547 O O . VAL A 1 198 ? -8.510 2.035 18.197 1.00 85.62 198 VAL A O 1
ATOM 1550 N N . THR A 1 199 ? -8.834 -0.169 17.950 1.00 88.12 199 THR A N 1
ATOM 1551 C CA . THR A 1 199 ? -8.378 -0.551 19.284 1.00 88.12 199 THR A CA 1
ATOM 1552 C C . THR A 1 199 ? -6.895 -0.911 19.282 1.00 88.12 199 THR A C 1
ATOM 1554 O O . THR A 1 199 ? -6.308 -1.250 18.253 1.00 88.12 199 THR A O 1
ATOM 1557 N N . GLN A 1 200 ? -6.280 -0.939 20.469 1.00 85.69 200 GLN A N 1
ATOM 1558 C CA . GLN A 1 200 ? -4.935 -1.501 20.616 1.00 85.69 200 GLN A CA 1
ATOM 1559 C C . GLN A 1 200 ? -4.883 -2.970 20.158 1.00 85.69 200 GLN A C 1
ATOM 1561 O O . GLN A 1 200 ? -3.879 -3.408 19.604 1.00 85.69 200 GLN A O 1
ATOM 1566 N N . THR A 1 201 ? -5.981 -3.715 20.327 1.00 90.00 201 THR A N 1
ATOM 1567 C CA . THR A 1 201 ? -6.109 -5.092 19.839 1.00 90.00 201 THR A CA 1
ATOM 1568 C C . THR A 1 201 ? -6.053 -5.172 18.315 1.00 90.00 201 THR A C 1
ATOM 1570 O O . THR A 1 201 ? -5.364 -6.049 17.798 1.00 90.00 201 THR A O 1
ATOM 1573 N N . ASP A 1 202 ? -6.699 -4.253 17.592 1.00 93.31 202 ASP A N 1
ATOM 1574 C CA . ASP A 1 202 ? -6.618 -4.205 16.126 1.00 93.31 202 ASP A CA 1
ATOM 1575 C C . ASP A 1 202 ? -5.175 -3.952 15.666 1.00 93.31 202 ASP A C 1
ATOM 1577 O O . ASP A 1 202 ? -4.652 -4.676 14.816 1.00 93.31 202 ASP A O 1
ATOM 1581 N N . LEU A 1 203 ? -4.493 -2.982 16.287 1.00 91.25 203 LEU A N 1
ATOM 1582 C CA . LEU A 1 203 ? -3.092 -2.669 15.984 1.00 91.25 203 LEU A CA 1
ATOM 1583 C C . LEU A 1 203 ? -2.160 -3.848 16.297 1.00 91.25 203 LEU A C 1
ATOM 1585 O O . LEU A 1 203 ? -1.257 -4.151 15.517 1.00 91.25 203 LEU A O 1
ATOM 1589 N N . ASP A 1 204 ? -2.380 -4.542 17.413 1.00 89.56 204 ASP A N 1
ATOM 1590 C CA . ASP A 1 204 ? -1.592 -5.714 17.793 1.00 89.56 204 ASP A CA 1
ATOM 1591 C C . ASP A 1 204 ? -1.833 -6.894 16.847 1.00 89.56 204 ASP A C 1
ATOM 1593 O O . ASP A 1 204 ? -0.889 -7.608 16.507 1.00 89.56 204 ASP A O 1
ATOM 1597 N N . ASN A 1 205 ? -3.065 -7.088 16.373 1.00 94.31 205 ASN A N 1
ATOM 1598 C CA . ASN A 1 205 ? -3.381 -8.104 15.370 1.00 94.31 205 ASN A CA 1
ATOM 1599 C C . ASN A 1 205 ? -2.727 -7.782 14.022 1.00 94.31 205 ASN A C 1
ATOM 1601 O O . ASN A 1 205 ? -2.110 -8.665 13.425 1.00 94.31 205 ASN A O 1
ATOM 1605 N N . PHE A 1 206 ? -2.745 -6.516 13.594 1.00 95.50 206 PHE A N 1
ATOM 1606 C CA . PHE A 1 206 ? -2.028 -6.082 12.395 1.00 95.50 206 PHE A CA 1
ATOM 1607 C C . PHE A 1 206 ? -0.511 -6.295 12.527 1.00 95.50 206 PHE A C 1
ATOM 1609 O O . PHE A 1 206 ? 0.124 -6.834 11.623 1.00 95.50 206 PHE A O 1
ATOM 1616 N N . ARG A 1 207 ? 0.092 -5.949 13.673 1.00 93.00 207 ARG A N 1
ATOM 1617 C CA . ARG A 1 207 ? 1.527 -6.185 13.943 1.00 93.00 207 ARG A CA 1
ATOM 1618 C C . ARG A 1 207 ? 1.876 -7.669 13.948 1.00 93.00 207 ARG A C 1
ATOM 1620 O O . ARG A 1 207 ? 2.879 -8.059 13.351 1.00 93.00 207 ARG A O 1
ATOM 1627 N N . LYS A 1 208 ? 1.057 -8.505 14.595 1.00 93.62 208 LYS A N 1
ATOM 1628 C CA . LYS A 1 208 ? 1.227 -9.964 14.568 1.00 93.62 208 LYS A CA 1
ATOM 1629 C C . LYS A 1 208 ? 1.168 -10.474 13.137 1.00 93.62 208 LYS A C 1
ATOM 1631 O O . LYS A 1 208 ? 2.029 -11.262 12.769 1.00 93.62 208 LYS A O 1
ATOM 1636 N N . ALA A 1 209 ? 0.218 -10.000 12.331 1.00 96.31 209 ALA A N 1
ATOM 1637 C CA . ALA A 1 209 ? 0.124 -10.362 10.923 1.00 96.31 209 ALA A CA 1
ATOM 1638 C C . ALA A 1 209 ? 1.362 -9.912 10.132 1.00 96.31 209 ALA A C 1
ATOM 1640 O O . ALA A 1 209 ? 1.928 -10.710 9.394 1.00 96.31 209 ALA A O 1
ATOM 1641 N N . PHE A 1 210 ? 1.861 -8.691 10.355 1.00 95.81 210 PHE A N 1
ATOM 1642 C CA . PHE A 1 210 ? 3.084 -8.182 9.721 1.00 95.81 210 PHE A CA 1
ATOM 1643 C C . PHE A 1 210 ? 4.309 -9.053 10.021 1.00 95.81 210 PHE A C 1
ATOM 1645 O O . PHE A 1 210 ? 5.120 -9.322 9.134 1.00 95.81 210 PHE A O 1
ATOM 1652 N N . VAL A 1 211 ? 4.462 -9.490 11.274 1.00 92.44 211 VAL A N 1
ATOM 1653 C CA . VAL A 1 211 ? 5.528 -10.421 11.680 1.00 92.44 211 VAL A CA 1
ATOM 1654 C C . VAL A 1 211 ? 5.265 -11.821 11.119 1.00 92.44 211 VAL A C 1
ATOM 1656 O O . VAL A 1 211 ? 6.195 -12.475 10.654 1.00 92.44 211 VAL A O 1
ATOM 1659 N N . GLY A 1 212 ? 4.005 -12.257 11.118 1.00 91.44 212 GLY A N 1
ATOM 1660 C CA . GLY A 1 212 ? 3.544 -13.550 10.613 1.00 91.44 212 GLY A CA 1
ATOM 1661 C C . GLY A 1 212 ? 3.722 -13.732 9.106 1.00 91.44 212 GLY A C 1
ATOM 1662 O O . GLY A 1 212 ? 3.896 -14.859 8.666 1.00 91.44 212 GLY A O 1
ATOM 1663 N N . LEU A 1 213 ? 3.792 -12.646 8.324 1.00 95.00 213 LEU A N 1
ATOM 1664 C CA . LEU A 1 213 ? 4.227 -12.708 6.921 1.00 95.00 213 LEU A CA 1
ATOM 1665 C C . LEU A 1 213 ? 5.648 -13.276 6.769 1.00 95.00 213 LEU A C 1
ATOM 1667 O O . LEU A 1 213 ? 6.018 -13.714 5.680 1.00 95.00 213 LEU A O 1
ATOM 1671 N N . GLY A 1 214 ? 6.457 -13.231 7.830 1.00 91.88 214 GLY A N 1
ATOM 1672 C CA . GLY A 1 214 ? 7.838 -13.683 7.829 1.00 91.88 214 GLY A CA 1
ATOM 1673 C C . GLY A 1 214 ? 8.805 -12.712 7.147 1.00 91.88 214 GLY A C 1
ATOM 1674 O O . GLY A 1 214 ? 8.498 -11.551 6.838 1.00 91.88 214 GLY A O 1
ATOM 1675 N N . GLY A 1 215 ? 10.029 -13.197 6.958 1.00 86.12 215 GLY A N 1
ATOM 1676 C CA . GLY A 1 215 ? 11.058 -12.558 6.141 1.00 86.12 215 GLY A CA 1
ATOM 1677 C C . GLY A 1 215 ? 11.274 -13.320 4.835 1.00 86.12 215 GLY A C 1
ATOM 1678 O O . GLY A 1 215 ? 10.846 -14.463 4.699 1.00 86.12 215 GLY A O 1
ATOM 1679 N N . GLY A 1 216 ? 11.982 -12.701 3.892 1.00 85.88 216 GLY A N 1
ATOM 1680 C CA . GLY A 1 216 ? 12.333 -13.323 2.616 1.00 85.88 216 GLY A CA 1
ATOM 1681 C C . GLY A 1 216 ? 11.369 -12.995 1.467 1.00 85.88 216 GLY A C 1
ATOM 1682 O O . GLY A 1 216 ? 10.534 -12.100 1.594 1.00 85.88 216 GLY A O 1
ATOM 1683 N N . PRO A 1 217 ? 11.529 -13.676 0.317 1.00 85.69 217 PRO A N 1
ATOM 1684 C CA . PRO A 1 217 ? 10.860 -13.308 -0.932 1.00 85.69 217 PRO A CA 1
ATOM 1685 C C . PRO A 1 217 ? 9.398 -13.765 -1.023 1.00 85.69 217 PRO A C 1
ATOM 1687 O O . PRO A 1 217 ? 8.668 -13.257 -1.869 1.00 85.69 217 PRO A O 1
ATOM 1690 N N . GLN A 1 218 ? 8.969 -14.710 -0.182 1.00 92.88 218 GLN A N 1
ATOM 1691 C CA . GLN A 1 218 ? 7.608 -15.244 -0.158 1.00 92.88 218 GLN A CA 1
ATOM 1692 C C . GLN A 1 218 ? 6.995 -15.037 1.224 1.00 92.88 218 GLN A C 1
ATOM 1694 O O . GLN A 1 218 ? 7.610 -15.386 2.230 1.00 92.88 218 GLN A O 1
ATOM 1699 N N . HIS A 1 219 ? 5.774 -14.511 1.258 1.00 96.19 219 HIS A N 1
ATOM 1700 C CA . HIS A 1 219 ? 5.045 -14.260 2.493 1.00 96.19 219 HIS A CA 1
ATOM 1701 C C . HIS A 1 219 ? 3.852 -15.195 2.680 1.00 96.19 219 HIS A C 1
ATOM 1703 O O . HIS A 1 219 ? 3.151 -15.544 1.726 1.00 96.19 219 HIS A O 1
ATOM 1709 N N . ASP A 1 220 ? 3.606 -15.577 3.934 1.00 96.00 220 ASP A N 1
ATOM 1710 C CA . ASP A 1 220 ? 2.492 -16.446 4.309 1.00 96.00 220 ASP A CA 1
ATOM 1711 C C . ASP A 1 220 ? 1.186 -15.645 4.439 1.00 96.00 220 ASP A C 1
ATOM 1713 O O . ASP A 1 220 ? 0.818 -15.143 5.506 1.00 96.00 220 ASP A O 1
ATOM 1717 N N . ALA A 1 221 ? 0.473 -15.516 3.319 1.00 95.38 221 ALA A N 1
ATOM 1718 C CA . ALA A 1 221 ? -0.832 -14.860 3.280 1.00 95.38 221 ALA A CA 1
ATOM 1719 C C . ALA A 1 221 ? -1.889 -15.583 4.133 1.00 95.38 221 ALA A C 1
ATOM 1721 O O . ALA A 1 221 ? -2.771 -14.928 4.688 1.00 95.38 221 ALA A O 1
ATOM 1722 N N . GLY A 1 222 ? -1.802 -16.913 4.262 1.00 95.38 222 GLY A N 1
ATOM 1723 C CA . GLY A 1 222 ? -2.753 -17.706 5.040 1.00 95.38 222 GLY A CA 1
ATOM 1724 C C . GLY A 1 222 ? -2.625 -17.411 6.531 1.00 95.38 222 GLY A C 1
ATOM 1725 O O . GLY A 1 222 ? -3.612 -17.077 7.189 1.00 95.38 222 GLY A O 1
ATOM 1726 N N . GLN A 1 223 ? -1.397 -17.442 7.051 1.00 95.50 223 GLN A N 1
ATOM 1727 C CA . GLN A 1 223 ? -1.112 -17.064 8.432 1.00 95.50 223 GLN A CA 1
ATOM 1728 C C . GLN A 1 223 ? -1.478 -15.599 8.705 1.00 95.50 223 GLN A C 1
ATOM 1730 O O . GLN A 1 223 ? -2.114 -15.305 9.719 1.00 95.50 223 GLN A O 1
ATOM 1735 N N . ALA A 1 224 ? -1.116 -14.679 7.806 1.00 96.56 224 ALA A N 1
ATOM 1736 C CA . ALA A 1 224 ? -1.455 -13.267 7.956 1.00 96.56 224 ALA A CA 1
ATOM 1737 C C . ALA A 1 224 ? -2.974 -13.029 7.980 1.00 96.56 224 ALA A C 1
ATOM 1739 O O . ALA A 1 224 ? -3.455 -12.289 8.836 1.00 96.56 224 ALA A O 1
ATOM 1740 N N . SER A 1 225 ? -3.735 -13.705 7.115 1.00 96.94 225 SER A N 1
ATOM 1741 C CA . SER A 1 225 ? -5.202 -13.640 7.091 1.00 96.94 225 SER A CA 1
ATOM 1742 C C . SER A 1 225 ? -5.823 -14.124 8.407 1.00 96.94 225 SER A C 1
ATOM 1744 O O . SER A 1 225 ? -6.678 -13.445 8.980 1.00 96.94 225 SER A O 1
ATOM 1746 N N . VAL A 1 226 ? -5.333 -15.243 8.962 1.00 96.44 226 VAL A N 1
ATOM 1747 C CA . VAL A 1 226 ? -5.779 -15.744 10.275 1.00 96.44 226 VAL A CA 1
ATOM 1748 C C . VAL A 1 226 ? -5.513 -14.717 11.376 1.00 96.44 226 VAL A C 1
ATOM 1750 O O . VAL A 1 226 ? -6.378 -14.487 12.218 1.00 96.44 226 VAL A O 1
ATOM 1753 N N . LEU A 1 227 ? -4.354 -14.061 11.372 1.00 95.62 227 LEU A N 1
ATOM 1754 C CA . LEU A 1 227 ? -4.005 -13.058 12.384 1.00 95.62 227 LEU A CA 1
ATOM 1755 C C . LEU A 1 227 ? -4.817 -11.762 12.231 1.00 95.62 227 LEU A C 1
ATOM 1757 O O . LEU A 1 227 ? -5.244 -11.190 13.234 1.00 95.62 227 LEU A O 1
ATOM 1761 N N . LEU A 1 228 ? -5.104 -11.342 10.996 1.00 96.94 228 LEU A N 1
ATOM 1762 C CA . LEU A 1 228 ? -5.988 -10.210 10.702 1.00 96.94 228 LEU A CA 1
ATOM 1763 C C . LEU A 1 228 ? -7.468 -10.511 10.976 1.00 96.94 228 LEU A C 1
ATOM 1765 O O . LEU A 1 228 ? -8.270 -9.581 11.047 1.00 96.94 228 LEU A O 1
ATOM 1769 N N . SER A 1 229 ? -7.860 -11.776 11.175 1.00 96.12 229 SER A N 1
ATOM 1770 C CA . SER A 1 229 ? -9.256 -12.133 11.474 1.00 96.12 229 SER A CA 1
ATOM 1771 C C . SER A 1 229 ? -9.803 -11.423 12.720 1.00 96.12 229 SER A C 1
ATOM 1773 O O . SER A 1 229 ? -10.993 -11.107 12.776 1.00 96.12 229 SER A O 1
ATOM 1775 N N . GLY A 1 230 ? -8.921 -11.109 13.675 1.00 93.50 230 GLY A N 1
ATOM 1776 C CA . GLY A 1 230 ? -9.243 -10.364 14.888 1.00 93.50 230 GLY A CA 1
ATOM 1777 C C . GLY A 1 230 ? -9.319 -8.845 14.716 1.00 93.50 230 GLY A C 1
ATOM 1778 O O . GLY A 1 230 ? -9.643 -8.171 15.688 1.00 93.50 230 GLY A O 1
ATOM 1779 N N . VAL A 1 231 ? -9.003 -8.301 13.536 1.00 95.56 231 VAL A N 1
ATOM 1780 C CA . VAL A 1 231 ? -9.261 -6.893 13.210 1.00 95.56 231 VAL A CA 1
ATOM 1781 C C . VAL A 1 231 ? -10.727 -6.749 12.825 1.00 95.56 231 VAL A C 1
ATOM 1783 O O . VAL A 1 231 ? -11.233 -7.507 11.987 1.00 95.56 231 VAL A O 1
ATOM 1786 N N . ASN A 1 232 ? -11.412 -5.786 13.437 1.00 94.75 232 ASN A N 1
ATOM 1787 C CA . ASN A 1 232 ? -12.780 -5.457 13.057 1.00 94.75 232 ASN A CA 1
ATOM 1788 C C . ASN A 1 232 ? -12.787 -4.778 11.676 1.00 94.75 232 ASN A C 1
ATOM 1790 O O . ASN A 1 232 ? -12.115 -3.766 11.501 1.00 94.75 232 ASN A O 1
ATOM 1794 N N . VAL A 1 233 ? -13.544 -5.320 10.721 1.00 94.00 233 VAL A N 1
ATOM 1795 C CA . VAL A 1 233 ? -13.734 -4.769 9.366 1.00 94.00 233 VAL A CA 1
ATOM 1796 C C . VAL A 1 233 ? -15.209 -4.423 9.215 1.00 94.00 233 VAL A C 1
ATOM 1798 O O . VAL A 1 233 ? -16.076 -5.214 9.597 1.00 94.00 233 VAL A O 1
ATOM 1801 N N . GLY A 1 234 ? -15.503 -3.233 8.694 1.00 91.12 234 GLY A N 1
ATOM 1802 C CA . GLY A 1 234 ? -16.882 -2.776 8.539 1.00 91.12 234 GLY A CA 1
ATOM 1803 C C . GLY A 1 234 ? -17.651 -3.559 7.468 1.00 91.12 234 GLY A C 1
ATOM 1804 O O . GLY A 1 234 ? -17.097 -4.326 6.684 1.00 91.12 234 GLY A O 1
ATOM 1805 N N . THR A 1 235 ? -18.970 -3.385 7.451 1.00 89.69 235 THR A N 1
ATOM 1806 C CA . THR A 1 235 ? -19.882 -4.109 6.545 1.00 89.69 235 THR A CA 1
ATOM 1807 C C . THR A 1 235 ? -20.398 -3.255 5.391 1.00 89.69 235 THR A C 1
ATOM 1809 O O . THR A 1 235 ? -21.145 -3.757 4.551 1.00 89.69 235 THR A O 1
ATOM 1812 N N . GLY A 1 236 ? -20.048 -1.968 5.361 1.00 86.69 236 GLY A N 1
ATOM 1813 C CA . GLY A 1 236 ? -20.475 -1.066 4.298 1.00 86.69 236 GLY A CA 1
ATOM 1814 C C . GLY A 1 236 ? -19.631 -1.194 3.026 1.00 86.69 236 GLY A C 1
ATOM 1815 O O . GLY A 1 236 ? -18.634 -1.917 3.024 1.00 86.69 236 GLY A O 1
ATOM 1816 N N . PRO A 1 237 ? -20.051 -0.512 1.945 1.00 83.81 237 PRO A N 1
ATOM 1817 C CA . PRO A 1 237 ? -19.345 -0.512 0.666 1.00 83.81 237 PRO A CA 1
ATOM 1818 C C . PRO A 1 237 ? -17.867 -0.143 0.806 1.00 83.81 237 PRO A C 1
ATOM 1820 O O . PRO A 1 237 ? -17.543 0.761 1.570 1.00 83.81 237 PRO A O 1
ATOM 1823 N N . GLY A 1 238 ? -17.007 -0.838 0.061 1.00 81.38 238 GLY A N 1
ATOM 1824 C CA . GLY A 1 238 ? -15.555 -0.618 0.059 1.00 81.38 238 GLY A CA 1
ATOM 1825 C C . GLY A 1 238 ? -14.797 -1.412 1.123 1.00 81.38 238 GLY A C 1
ATOM 1826 O O . GLY A 1 238 ? -13.646 -1.743 0.916 1.00 81.38 238 GLY A O 1
ATOM 1827 N N . ASN A 1 239 ? -15.440 -1.821 2.221 1.00 89.44 239 ASN A N 1
ATOM 1828 C CA . ASN A 1 239 ? -14.720 -2.488 3.308 1.00 89.44 239 ASN A CA 1
ATOM 1829 C C . ASN A 1 239 ? -14.507 -3.976 3.015 1.00 89.44 239 ASN A C 1
ATOM 1831 O O . ASN A 1 239 ? -15.471 -4.734 2.783 1.00 89.44 239 ASN A O 1
ATOM 1835 N N . SER A 1 240 ? -13.269 -4.454 3.119 1.00 92.44 240 SER A N 1
ATOM 1836 C CA . SER A 1 240 ? -12.975 -5.864 2.874 1.00 92.44 240 SER A CA 1
ATOM 1837 C C . SER A 1 240 ? -11.799 -6.395 3.700 1.00 92.44 240 SER A C 1
ATOM 1839 O O . SER A 1 240 ? -10.992 -5.665 4.271 1.00 92.44 240 SER A O 1
ATOM 1841 N N . ARG A 1 241 ? -11.744 -7.724 3.865 1.00 95.38 241 ARG A N 1
ATOM 1842 C CA . ARG A 1 241 ? -10.577 -8.359 4.506 1.00 95.38 241 ARG A CA 1
ATOM 1843 C C . ARG A 1 241 ? -9.445 -8.521 3.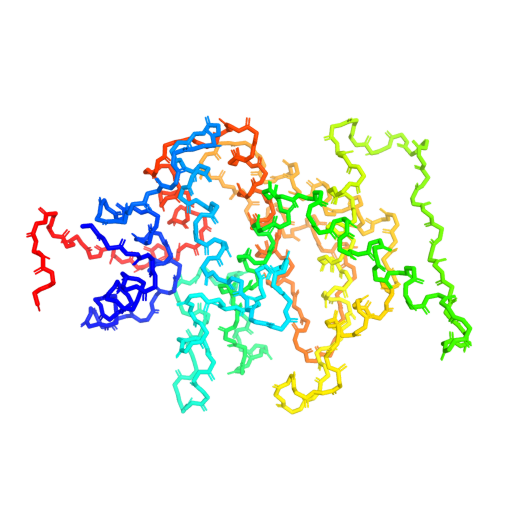497 1.00 95.38 241 ARG A C 1
ATOM 1845 O O . ARG A 1 241 ? -8.286 -8.619 3.891 1.00 95.38 241 ARG A O 1
ATOM 1852 N N . GLU A 1 242 ? -9.813 -8.567 2.229 1.00 94.50 242 GLU A N 1
ATOM 1853 C CA . GLU A 1 242 ? -8.975 -8.678 1.056 1.00 94.50 242 GLU A CA 1
ATOM 1854 C C . GLU A 1 242 ? -8.117 -7.412 0.895 1.00 94.50 242 GLU A C 1
ATOM 1856 O O . GLU A 1 242 ? -6.891 -7.530 0.843 1.00 94.50 242 GLU A O 1
ATOM 1861 N N . ASP A 1 243 ? -8.714 -6.220 0.992 1.00 93.00 243 ASP A N 1
ATOM 1862 C CA . ASP A 1 243 ? -8.025 -4.922 0.973 1.00 93.00 243 ASP A CA 1
ATOM 1863 C C . ASP A 1 243 ? -7.170 -4.711 2.224 1.00 93.00 243 ASP A C 1
ATOM 1865 O O . ASP A 1 243 ? -6.032 -4.239 2.126 1.00 93.00 243 ASP A O 1
ATOM 1869 N N . LEU A 1 244 ? -7.645 -5.139 3.404 1.00 96.00 244 LEU A N 1
ATOM 1870 C CA . LEU A 1 244 ? -6.839 -5.115 4.631 1.00 96.00 244 LEU A CA 1
ATOM 1871 C C . LEU A 1 244 ? -5.573 -5.974 4.488 1.00 96.00 244 LEU A C 1
ATOM 1873 O O . LEU A 1 244 ? -4.472 -5.559 4.870 1.00 96.00 244 LEU A O 1
ATOM 1877 N N . LEU A 1 245 ? -5.721 -7.185 3.943 1.00 97.38 245 LEU A N 1
ATOM 1878 C CA . LEU A 1 245 ? -4.608 -8.094 3.691 1.00 97.38 245 LEU A CA 1
ATOM 1879 C C . LEU A 1 245 ? -3.683 -7.531 2.606 1.00 97.38 245 LEU A C 1
ATOM 1881 O O . LEU A 1 245 ? -2.464 -7.570 2.771 1.00 97.38 245 LEU A O 1
ATOM 1885 N N . LEU A 1 246 ? -4.223 -6.959 1.530 1.00 95.81 246 LEU A N 1
ATOM 1886 C CA . LEU A 1 246 ? -3.419 -6.348 0.475 1.00 95.81 246 LEU A CA 1
ATOM 1887 C C . LEU A 1 246 ? -2.645 -5.125 0.985 1.00 95.81 246 LEU A C 1
ATOM 1889 O O . LEU A 1 246 ? -1.460 -4.966 0.680 1.00 95.81 246 LEU A O 1
ATOM 1893 N N . SER A 1 247 ? -3.267 -4.317 1.839 1.00 95.81 247 SER A N 1
ATOM 1894 C CA . SER A 1 247 ? -2.637 -3.181 2.512 1.00 95.81 247 SER A CA 1
ATOM 1895 C C . SER A 1 247 ? -1.509 -3.629 3.442 1.00 95.81 247 SER A C 1
ATOM 1897 O O . SER A 1 247 ? -0.445 -3.011 3.467 1.00 95.81 247 SER A O 1
ATOM 1899 N N . LEU A 1 248 ? -1.667 -4.748 4.159 1.00 97.75 248 LEU A N 1
ATOM 1900 C CA . LEU A 1 248 ? -0.578 -5.344 4.940 1.00 97.75 248 LEU A CA 1
ATOM 1901 C C . LEU A 1 248 ? 0.627 -5.697 4.049 1.00 97.75 248 LEU A C 1
ATOM 1903 O O . LEU A 1 248 ? 1.770 -5.393 4.406 1.00 97.75 248 LEU A O 1
ATOM 1907 N N . PHE A 1 249 ? 0.383 -6.302 2.883 1.00 97.81 249 PHE A N 1
ATOM 1908 C CA . PHE A 1 249 ? 1.432 -6.630 1.912 1.00 97.81 249 PHE A CA 1
ATOM 1909 C C . PHE A 1 249 ? 2.096 -5.374 1.335 1.00 97.81 249 PHE A C 1
ATOM 1911 O O . PHE A 1 249 ? 3.325 -5.323 1.257 1.00 97.81 249 PHE A O 1
ATOM 1918 N N . GLY A 1 250 ? 1.322 -4.342 0.988 1.00 96.31 250 GLY A N 1
ATOM 1919 C CA . GLY A 1 250 ? 1.859 -3.060 0.526 1.00 96.31 250 GLY A CA 1
ATOM 1920 C C . GLY A 1 250 ? 2.739 -2.391 1.580 1.00 96.31 250 GLY A C 1
ATOM 1921 O O . GLY A 1 250 ? 3.892 -2.043 1.312 1.00 96.31 250 GLY A O 1
ATOM 1922 N N . PHE A 1 251 ? 2.254 -2.316 2.820 1.00 96.38 251 PHE A N 1
ATOM 1923 C CA . PHE A 1 251 ? 3.006 -1.756 3.941 1.00 96.38 251 PHE A CA 1
ATOM 1924 C C . PHE A 1 251 ? 4.309 -2.527 4.209 1.00 96.38 251 PHE A C 1
ATOM 1926 O O . PHE A 1 251 ? 5.361 -1.919 4.449 1.00 96.38 251 PHE A O 1
ATOM 1933 N N . LYS A 1 252 ? 4.276 -3.865 4.113 1.00 97.06 252 LYS A N 1
ATOM 1934 C CA . LYS A 1 252 ? 5.463 -4.730 4.200 1.00 97.06 252 LYS A CA 1
ATOM 1935 C C . LYS A 1 252 ? 6.455 -4.445 3.078 1.00 97.06 252 LYS A C 1
ATOM 1937 O O . LYS A 1 252 ? 7.621 -4.202 3.384 1.00 97.06 252 LYS A O 1
ATOM 1942 N N . PHE A 1 253 ? 6.010 -4.405 1.823 1.00 97.12 253 PHE A N 1
ATOM 1943 C CA . PHE A 1 253 ? 6.870 -4.119 0.674 1.00 97.12 253 PHE A CA 1
ATOM 1944 C C . PHE A 1 253 ? 7.578 -2.767 0.814 1.00 97.12 253 PHE A C 1
ATOM 1946 O O . PHE A 1 253 ? 8.808 -2.706 0.779 1.00 97.12 253 PHE A O 1
ATOM 1953 N N . GLY A 1 254 ? 6.824 -1.693 1.074 1.00 95.69 254 GLY A N 1
ATOM 1954 C CA . GLY A 1 254 ? 7.392 -0.357 1.277 1.00 95.69 254 GLY A CA 1
ATOM 1955 C C . GLY A 1 254 ? 8.401 -0.317 2.430 1.00 95.69 254 GLY A C 1
ATOM 1956 O O . GLY A 1 254 ? 9.480 0.265 2.295 1.00 95.69 254 GLY A O 1
ATOM 1957 N N . SER A 1 255 ? 8.097 -1.006 3.536 1.00 95.50 255 SER A N 1
ATOM 1958 C CA . SER A 1 255 ? 8.997 -1.112 4.691 1.00 95.50 255 SER A CA 1
ATOM 1959 C C . SER A 1 255 ? 10.296 -1.846 4.358 1.00 95.50 255 SER A C 1
ATOM 1961 O O . SER A 1 255 ? 11.365 -1.399 4.774 1.00 95.50 255 SER A O 1
ATOM 1963 N N . MET A 1 256 ? 10.224 -2.946 3.603 1.00 96.06 256 MET A N 1
ATOM 1964 C CA . MET A 1 256 ? 11.397 -3.715 3.181 1.00 96.06 256 MET A CA 1
ATOM 1965 C C . MET A 1 256 ? 12.309 -2.883 2.275 1.00 96.06 256 MET A C 1
ATOM 1967 O O . MET A 1 256 ? 13.518 -2.847 2.496 1.00 96.06 256 MET A O 1
ATOM 1971 N N . VAL A 1 257 ? 11.743 -2.147 1.311 1.00 95.94 257 VAL A N 1
ATOM 1972 C CA . VAL A 1 257 ? 12.518 -1.242 0.443 1.00 95.94 257 VAL A CA 1
ATOM 1973 C C . VAL A 1 257 ? 13.171 -0.127 1.264 1.00 95.94 257 VAL A C 1
ATOM 1975 O O . VAL A 1 257 ? 14.368 0.128 1.131 1.00 95.94 257 VAL A O 1
ATOM 1978 N N . ARG A 1 258 ? 12.417 0.507 2.173 1.00 94.75 258 ARG A N 1
ATOM 1979 C CA . ARG A 1 258 ? 12.919 1.576 3.055 1.00 94.75 258 ARG A CA 1
ATOM 1980 C C . ARG A 1 258 ? 14.077 1.110 3.939 1.00 94.75 258 ARG A C 1
ATOM 1982 O O . ARG A 1 258 ? 15.025 1.861 4.149 1.00 94.75 258 ARG A O 1
ATOM 1989 N N . LYS A 1 259 ? 13.990 -0.114 4.466 1.00 93.06 259 LYS A N 1
ATOM 1990 C CA . LYS A 1 259 ? 14.999 -0.732 5.344 1.00 93.06 259 LYS A CA 1
ATOM 1991 C C . LYS A 1 259 ? 16.166 -1.369 4.580 1.00 93.06 259 LYS A C 1
ATOM 1993 O O . LYS A 1 259 ? 17.113 -1.821 5.215 1.00 93.06 259 LYS A O 1
ATOM 1998 N N . GLY A 1 260 ? 16.117 -1.396 3.246 1.00 94.12 260 GLY A N 1
ATOM 1999 C CA . GLY A 1 260 ? 17.138 -2.026 2.407 1.00 94.12 260 GLY A CA 1
ATOM 2000 C C . GLY A 1 260 ? 17.085 -3.557 2.386 1.00 94.12 260 GLY A C 1
ATOM 2001 O O . GLY A 1 260 ? 18.027 -4.183 1.914 1.00 94.12 260 GLY A O 1
ATOM 2002 N N . GLU A 1 261 ? 15.997 -4.165 2.870 1.00 94.50 261 GLU A N 1
ATOM 2003 C CA . GLU A 1 261 ? 15.748 -5.613 2.772 1.00 94.50 261 GLU A CA 1
ATOM 2004 C C . GLU A 1 261 ? 15.444 -6.033 1.321 1.00 94.50 261 GLU A C 1
ATOM 2006 O O . GLU A 1 261 ? 15.726 -7.163 0.934 1.00 94.50 261 GLU A O 1
ATOM 2011 N N . LEU A 1 262 ? 14.908 -5.107 0.514 1.00 95.19 262 LEU A N 1
ATOM 2012 C CA . LEU A 1 262 ? 14.837 -5.194 -0.948 1.00 95.19 262 LEU A CA 1
ATOM 2013 C C . LEU A 1 262 ? 15.596 -4.004 -1.534 1.00 95.19 262 LEU A C 1
ATOM 2015 O O . LEU A 1 262 ? 15.368 -2.861 -1.127 1.00 95.19 262 LEU A O 1
ATOM 2019 N N . SER A 1 263 ? 16.501 -4.248 -2.481 1.00 95.19 263 SER A N 1
ATOM 2020 C CA . SER A 1 263 ? 17.398 -3.189 -2.966 1.00 95.19 263 SER A CA 1
ATOM 2021 C C . SER A 1 263 ? 17.615 -3.185 -4.476 1.00 95.19 263 SER A C 1
ATOM 2023 O O . SER A 1 263 ? 17.800 -2.103 -5.044 1.00 95.19 263 SER A O 1
ATOM 2025 N N . ALA A 1 264 ? 17.543 -4.340 -5.145 1.00 95.38 264 ALA A N 1
ATOM 2026 C CA . ALA A 1 264 ? 17.654 -4.403 -6.593 1.00 95.38 264 ALA A CA 1
ATOM 2027 C C . ALA A 1 264 ? 16.290 -4.205 -7.263 1.00 95.38 264 ALA A C 1
ATOM 2029 O O . ALA A 1 264 ? 15.256 -4.640 -6.763 1.00 95.38 264 ALA A O 1
ATOM 2030 N N . ILE A 1 265 ? 16.292 -3.581 -8.442 1.00 94.31 265 ILE A N 1
ATOM 2031 C CA . ILE A 1 265 ? 15.080 -3.383 -9.251 1.00 94.31 265 ILE A CA 1
ATOM 2032 C C . ILE A 1 265 ? 14.362 -4.717 -9.520 1.00 94.31 265 ILE A C 1
ATOM 2034 O O . ILE A 1 265 ? 13.147 -4.813 -9.350 1.00 94.31 265 ILE A O 1
ATOM 2038 N N . ALA A 1 266 ? 15.128 -5.754 -9.870 1.00 93.81 266 ALA A N 1
ATOM 2039 C CA . ALA A 1 266 ? 14.604 -7.093 -10.122 1.00 93.81 266 ALA A CA 1
ATOM 2040 C C . ALA A 1 266 ? 13.940 -7.716 -8.882 1.00 93.81 266 ALA A C 1
ATOM 2042 O O . ALA A 1 266 ? 12.965 -8.452 -9.021 1.00 93.81 266 ALA A O 1
ATOM 2043 N N . ASP A 1 267 ? 14.411 -7.390 -7.671 1.00 94.69 267 ASP A N 1
ATOM 2044 C CA . ASP A 1 267 ? 13.790 -7.879 -6.436 1.00 94.69 267 ASP A CA 1
ATOM 2045 C C . ASP A 1 267 ? 12.361 -7.345 -6.302 1.00 94.69 267 ASP A C 1
ATOM 2047 O O . ASP A 1 267 ? 11.476 -8.072 -5.862 1.00 94.69 267 ASP A O 1
ATOM 2051 N N . GLY A 1 268 ? 12.123 -6.092 -6.711 1.00 94.81 268 GLY A N 1
ATOM 2052 C CA . GLY A 1 268 ? 10.809 -5.454 -6.655 1.00 94.81 268 GLY A CA 1
ATOM 2053 C C . GLY A 1 268 ? 9.776 -6.158 -7.532 1.00 94.81 268 GLY A C 1
ATOM 2054 O O . GLY A 1 268 ? 8.733 -6.589 -7.039 1.00 94.81 268 GLY A O 1
ATOM 2055 N N . GLY A 1 269 ? 10.086 -6.327 -8.821 1.00 94.19 269 GLY A N 1
ATOM 2056 C CA . GLY A 1 269 ? 9.200 -7.026 -9.756 1.00 94.19 269 GLY A CA 1
ATOM 2057 C C . GLY A 1 269 ? 8.994 -8.496 -9.380 1.00 94.19 269 GLY A C 1
ATOM 2058 O O . GLY A 1 269 ? 7.859 -8.979 -9.352 1.00 94.19 269 GLY A O 1
ATOM 2059 N N . ASN A 1 270 ? 10.062 -9.199 -8.987 1.00 95.06 270 ASN A N 1
ATOM 2060 C CA . ASN A 1 270 ? 9.964 -10.580 -8.521 1.00 95.06 270 ASN A CA 1
ATOM 2061 C C . ASN A 1 270 ? 9.103 -10.711 -7.254 1.00 95.06 270 ASN A C 1
ATOM 2063 O O . ASN A 1 270 ? 8.249 -11.594 -7.186 1.00 95.06 270 ASN A O 1
ATOM 2067 N N . TRP A 1 271 ? 9.272 -9.822 -6.271 1.00 96.62 271 TRP A N 1
ATOM 2068 C CA . TRP A 1 271 ? 8.468 -9.840 -5.049 1.00 96.62 271 TRP A CA 1
ATOM 2069 C C . TRP A 1 271 ? 6.979 -9.676 -5.363 1.00 96.62 271 TRP A C 1
ATOM 2071 O O . TRP A 1 271 ? 6.161 -10.429 -4.833 1.00 96.62 271 TRP A O 1
ATOM 2081 N N . ILE A 1 272 ? 6.623 -8.755 -6.265 1.00 95.25 272 ILE A N 1
ATOM 2082 C CA . ILE A 1 272 ? 5.232 -8.533 -6.685 1.00 95.25 272 ILE A CA 1
ATOM 2083 C C . ILE A 1 272 ? 4.658 -9.791 -7.339 1.00 95.25 272 ILE A C 1
ATOM 2085 O O . ILE A 1 272 ? 3.559 -10.216 -6.984 1.00 95.25 272 ILE A O 1
ATOM 2089 N N . ARG A 1 273 ? 5.409 -10.448 -8.230 1.00 93.88 273 ARG A N 1
ATOM 2090 C CA . ARG A 1 273 ? 4.951 -11.694 -8.864 1.00 93.88 273 ARG A CA 1
ATOM 2091 C C . ARG A 1 273 ? 4.774 -12.835 -7.874 1.00 93.88 273 ARG A C 1
ATOM 2093 O O . ARG A 1 273 ? 3.758 -13.520 -7.899 1.00 93.88 273 ARG A O 1
ATOM 2100 N N . VAL A 1 274 ? 5.740 -13.034 -6.980 1.00 95.19 274 VAL A N 1
ATOM 2101 C CA . VAL A 1 274 ? 5.684 -14.110 -5.981 1.00 95.19 274 VAL A CA 1
ATOM 2102 C C . VAL A 1 274 ? 4.516 -13.907 -5.022 1.00 95.19 274 VAL A C 1
ATOM 2104 O O . VAL A 1 274 ? 3.830 -14.869 -4.668 1.00 95.19 274 VAL A O 1
ATOM 2107 N N . ASN A 1 275 ? 4.277 -12.668 -4.594 1.00 96.25 275 ASN A N 1
ATOM 2108 C CA . ASN A 1 275 ? 3.354 -12.393 -3.504 1.00 96.25 275 ASN A CA 1
ATOM 2109 C C . ASN A 1 275 ? 1.949 -12.035 -3.977 1.00 96.25 275 ASN A C 1
ATOM 2111 O O . ASN A 1 275 ? 1.008 -12.533 -3.362 1.00 96.25 275 ASN A O 1
ATOM 2115 N N . LEU A 1 276 ? 1.802 -11.271 -5.062 1.00 94.44 276 LEU A N 1
ATOM 2116 C CA . LEU A 1 276 ? 0.523 -10.700 -5.498 1.00 94.44 276 LEU A CA 1
ATOM 2117 C C . LEU A 1 276 ? -0.066 -11.373 -6.734 1.00 94.44 276 LEU A C 1
ATOM 2119 O O . LEU A 1 276 ? -1.284 -11.508 -6.797 1.00 94.44 276 LEU A O 1
ATOM 2123 N N . VAL A 1 277 ? 0.762 -11.793 -7.696 1.00 90.69 277 VAL A N 1
ATOM 2124 C CA . VAL A 1 277 ? 0.265 -12.335 -8.971 1.00 90.69 277 VAL A CA 1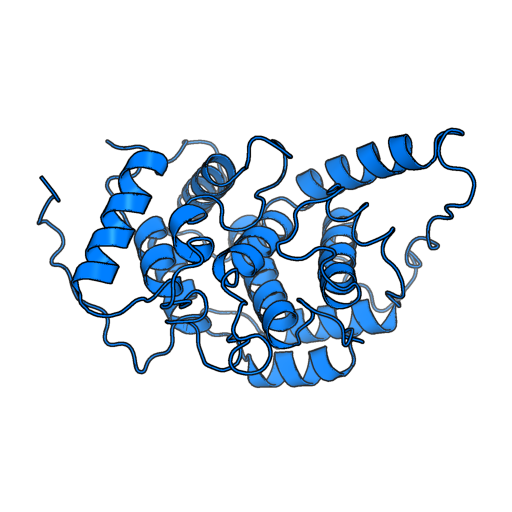
ATOM 2125 C C . VAL A 1 277 ? -0.295 -13.746 -8.788 1.00 90.69 277 VAL A C 1
ATOM 2127 O O . VAL A 1 277 ? 0.324 -14.607 -8.156 1.00 90.69 277 VAL A O 1
ATOM 2130 N N . ASP A 1 278 ? -1.473 -13.996 -9.355 1.00 84.38 278 ASP A N 1
ATOM 2131 C CA . ASP A 1 278 ? -2.024 -15.345 -9.478 1.00 84.38 278 ASP A CA 1
ATOM 2132 C C . ASP A 1 278 ? -1.142 -16.181 -10.417 1.00 84.38 278 ASP A C 1
ATOM 2134 O O . ASP A 1 278 ? -1.052 -15.892 -11.603 1.00 84.38 278 ASP A O 1
ATOM 2138 N N . GLN A 1 279 ? -0.486 -17.225 -9.902 1.00 71.19 279 GLN A N 1
ATOM 2139 C CA . GLN A 1 279 ? 0.452 -18.059 -10.669 1.00 71.19 279 GLN A CA 1
ATOM 2140 C C . GLN A 1 279 ? -0.212 -18.939 -11.736 1.00 71.19 279 GLN A C 1
ATOM 2142 O O . GLN A 1 279 ? 0.489 -19.549 -12.543 1.00 71.19 279 GLN A O 1
ATOM 2147 N N . THR A 1 280 ? -1.546 -18.998 -11.789 1.00 67.50 280 THR A N 1
ATOM 2148 C CA . THR A 1 280 ? -2.235 -19.521 -12.980 1.00 67.50 280 THR A CA 1
ATOM 2149 C C . THR A 1 280 ? -1.998 -18.632 -14.209 1.00 67.50 280 THR A C 1
ATOM 2151 O O . THR A 1 280 ? -2.190 -19.064 -15.347 1.00 67.50 280 THR A O 1
ATOM 2154 N N . PHE A 1 281 ? -1.496 -17.413 -13.998 1.00 58.53 281 PHE A N 1
ATOM 2155 C CA . PHE A 1 281 ? -0.944 -16.547 -15.021 1.00 58.53 281 PHE A CA 1
ATOM 2156 C C . PHE A 1 281 ? 0.431 -17.043 -15.481 1.00 58.53 281 PHE A C 1
ATOM 2158 O O . PHE A 1 281 ? 1.394 -17.073 -14.717 1.00 58.53 281 PHE A O 1
ATOM 2165 N N . THR A 1 282 ? 0.550 -17.377 -16.765 1.00 57.19 282 THR A N 1
ATOM 2166 C CA . THR A 1 282 ? 1.860 -17.591 -17.392 1.00 57.19 282 THR A CA 1
ATOM 2167 C C . THR A 1 282 ? 2.423 -16.227 -17.801 1.00 57.19 282 THR A C 1
ATOM 2169 O O . THR A 1 282 ? 1.805 -15.572 -18.646 1.00 57.19 282 THR A O 1
ATOM 2172 N N . PRO A 1 283 ? 3.564 -15.774 -17.242 1.00 53.41 283 PRO A N 1
ATOM 2173 C CA . PRO A 1 283 ? 4.182 -14.523 -17.653 1.00 53.41 283 PRO A CA 1
ATOM 2174 C C . PRO A 1 283 ? 4.487 -14.565 -19.141 1.00 53.41 283 PRO A C 1
ATOM 2176 O O . PRO A 1 283 ? 5.078 -15.526 -19.641 1.00 53.41 283 PRO A O 1
ATOM 2179 N N . ILE A 1 284 ? 4.112 -13.512 -19.854 1.00 55.41 284 ILE A N 1
ATOM 2180 C CA . ILE A 1 284 ? 4.531 -13.372 -21.240 1.00 55.41 284 ILE A CA 1
ATOM 2181 C C . ILE A 1 284 ? 5.953 -12.860 -21.200 1.00 55.41 284 ILE A C 1
ATOM 2183 O O . ILE A 1 284 ? 6.217 -11.718 -20.833 1.00 55.41 284 ILE A O 1
ATOM 2187 N N . THR A 1 285 ? 6.877 -13.737 -21.566 1.00 51.97 285 THR A N 1
ATOM 2188 C CA . THR A 1 285 ? 8.261 -13.382 -21.830 1.00 51.97 285 THR A CA 1
ATOM 2189 C C . THR A 1 285 ? 8.300 -12.527 -23.091 1.00 51.97 285 THR A C 1
ATOM 2191 O O . THR A 1 285 ? 8.582 -13.000 -24.190 1.00 51.97 285 THR A O 1
ATOM 2194 N N . THR A 1 286 ? 8.003 -11.234 -22.965 1.00 48.69 286 THR A N 1
ATOM 2195 C CA . THR A 1 286 ? 8.418 -10.286 -23.996 1.00 48.69 286 THR A CA 1
ATOM 2196 C C . THR A 1 286 ? 9.937 -10.307 -24.009 1.00 48.69 286 THR A C 1
ATOM 2198 O O . THR A 1 286 ? 10.571 -9.981 -23.003 1.00 48.69 286 THR A O 1
ATOM 2201 N N . ALA A 1 287 ? 10.524 -10.756 -25.118 1.00 41.41 287 ALA A N 1
ATOM 2202 C CA . ALA A 1 287 ? 11.966 -10.751 -25.291 1.00 41.41 287 ALA A CA 1
ATOM 2203 C C . ALA A 1 287 ? 12.510 -9.346 -24.959 1.00 41.41 287 ALA A C 1
ATOM 2205 O O . ALA A 1 287 ? 11.955 -8.354 -25.446 1.00 41.41 287 ALA A O 1
ATOM 2206 N N . PRO A 1 288 ? 13.568 -9.229 -24.138 1.00 40.09 288 PRO A N 1
ATOM 2207 C CA . PRO A 1 288 ? 14.167 -7.939 -23.835 1.00 40.09 288 PRO A CA 1
ATOM 2208 C C . PRO A 1 288 ? 14.739 -7.366 -25.137 1.00 40.09 288 PRO A C 1
ATOM 2210 O O . PRO A 1 288 ? 15.785 -7.809 -25.603 1.00 40.09 288 PRO A O 1
ATOM 2213 N N . GLY A 1 289 ? 14.031 -6.426 -25.772 1.00 42.09 289 GLY A N 1
ATOM 2214 C CA . GLY A 1 289 ? 14.543 -5.748 -26.967 1.00 42.09 289 GLY A CA 1
ATOM 2215 C C . GLY A 1 289 ? 13.536 -5.299 -28.022 1.00 42.09 289 GLY A C 1
ATOM 2216 O O . GLY A 1 289 ? 13.914 -4.492 -28.868 1.00 42.09 289 GLY A O 1
ATOM 2217 N N . THR A 1 290 ? 12.269 -5.725 -28.003 1.00 40.69 290 THR A N 1
ATOM 2218 C CA . THR A 1 290 ? 11.273 -5.090 -28.883 1.00 40.69 290 THR A CA 1
ATOM 2219 C C . THR A 1 290 ? 10.818 -3.789 -28.242 1.00 40.69 290 THR A C 1
ATOM 2221 O O . THR A 1 290 ? 9.864 -3.750 -27.467 1.00 40.69 290 THR A O 1
ATOM 2224 N N . ALA A 1 291 ? 11.568 -2.724 -28.522 1.00 39.31 291 ALA A N 1
ATOM 2225 C CA . ALA A 1 291 ? 11.134 -1.364 -28.273 1.00 39.31 291 ALA A CA 1
ATOM 2226 C C . ALA A 1 291 ? 9.745 -1.185 -28.898 1.00 39.31 291 ALA A C 1
ATOM 2228 O O . ALA A 1 291 ? 9.576 -1.362 -30.103 1.00 39.31 291 ALA A O 1
ATOM 2229 N N . TRP A 1 292 ? 8.757 -0.877 -28.062 1.00 40.56 292 TRP A N 1
ATOM 2230 C CA . TRP A 1 292 ? 7.487 -0.319 -28.503 1.00 40.56 292 TRP A CA 1
ATOM 2231 C C . TRP A 1 292 ? 7.814 0.995 -29.224 1.00 40.56 292 TRP A C 1
ATOM 2233 O O . TRP A 1 292 ? 8.169 1.978 -28.568 1.00 40.56 292 TRP A O 1
ATOM 2243 N N . ALA A 1 293 ? 7.847 0.932 -30.557 1.00 38.59 293 ALA A N 1
ATOM 2244 C CA . ALA A 1 293 ? 8.052 2.058 -31.462 1.00 38.59 293 ALA A CA 1
ATOM 2245 C C . ALA A 1 293 ? 6.730 2.784 -31.717 1.00 38.59 293 ALA A C 1
ATOM 2247 O O . ALA A 1 293 ? 5.689 2.089 -31.775 1.00 38.59 293 ALA A O 1
#

Organism: NCBI:txid1230389

pLDDT: mean 78.15, std 16.78, range [38.59, 97.81]

Radius of gyration: 18.64 Å; chains: 1; bounding box: 42×46×59 Å

Foldseek 3Di:
DDALLVVLVVLQVVCVVVVFRAPLLSVLVQLVPPVHDFDPDDPFSSLRSLVSQQCQQQDPVGNLANAFCRSHCCVQPVPDPDNCLQTQWDPLLRCPPVASNGNGSVRLLSRLLCCLQCLVSVVVVVVVLVVVCPPPVNPDDDADPDPDPPPPLDDPPDDPSSLVSLLLLLLLQAAAQDDPRNDPDDPVNSSSVNSPPDDPQQSSLLVQLLCQLPADLGGDLVSSLVSNVSRDGHDHHPHDSSSSSSSSVSSSLSNCCNVVVDHDSNSSSSSSCRYTGDPVDDDPCPDPPPPPD